Protein AF-A0A968XNG2-F1 (afdb_monomer)

Secondary structure (DSSP, 8-state):
--HHHHTT-HHHHHHHHHSHHHHHHHHHHHHHHHHHTT-SSSTTEEEEE-SS-GGGTT-BHHHHHHHHHS--SHHHHHHHHHHHHHTT--EEEE----HHHHHHHHHSTTPPP--------TTSS---THHHHHHHHIIIIIIIIT-SS-HHHHHHHHTHHHHHHTT-TT-SS--PPPP---

Foldseek 3Di:
DDPVLQPPHLVSVLVLCVDPVSVVVVLVVVVVVCVVLVHPAFQQKAFQDQPLDQVSFRHTLQVVLCVPPVHRPRVSSVVSQVVSSNSVHTDIDGPRDDPVVVLVLLLDLLAAFDLPDDDDDPPPTRDDCSNPCRLVCCVPPVCPPVNSDHPVSSLQSHWVSVCVVVVVPPTRDDDDDDPPDD

Radius of gyration: 21.67 Å; Cα contacts (8 Å, |Δi|>4): 201; chains: 1; bounding box: 49×47×59 Å

pLDDT: mean 94.24, std 7.1, range [56.12, 98.75]

Nearest PDB structures (foldseek):
  1v4y-assembly1_A  TM=8.448E-01  e=8.137E-06  Alcaligenes faecalis
  1m7j-assembly1_A  TM=8.495E-01  e=1.366E-05  Alcaligenes faecalis
  1rk5-assembly1_A  TM=8.347E-01  e=1.821E-05  Alcaligenes faecalis
  2yuf-assembly1_A  TM=1.527E-01  e=6.788E+00  Homo sapiens

Structure (mmCIF, N/CA/C/O backbone):
data_AF-A0A968XNG2-F1
#
_entry.id   AF-A0A968XNG2-F1
#
loop_
_atom_site.group_PDB
_atom_site.id
_atom_site.type_symbol
_atom_site.label_atom_id
_atom_site.label_alt_id
_atom_site.label_comp_id
_atom_site.label_asym_id
_atom_site.label_entity_id
_atom_site.label_seq_id
_atom_site.pdbx_PDB_ins_code
_atom_site.Cartn_x
_atom_site.Cartn_y
_atom_site.Cartn_z
_atom_site.occupancy
_atom_site.B_iso_or_equiv
_atom_site.auth_seq_id
_atom_site.auth_comp_id
_atom_site.auth_asym_id
_atom_site.auth_atom_id
_atom_site.pdbx_PDB_model_num
ATOM 1 N N . MET A 1 1 ? -4.565 1.094 14.772 1.00 86.81 1 MET A N 1
ATOM 2 C CA . MET A 1 1 ? -4.444 0.692 16.189 1.00 86.81 1 MET A CA 1
ATOM 3 C C . MET A 1 1 ? -2.968 0.566 16.534 1.00 86.81 1 MET A C 1
ATOM 5 O O . MET A 1 1 ? -2.217 0.220 15.625 1.00 86.81 1 MET A O 1
ATOM 9 N N . PRO A 1 2 ? -2.559 0.848 17.781 1.00 92.12 2 PRO A N 1
ATOM 10 C CA . PRO A 1 2 ? -1.197 0.619 18.259 1.00 92.12 2 PRO A CA 1
ATOM 11 C C . PRO A 1 2 ? -0.752 -0.831 18.075 1.00 92.12 2 PRO A C 1
ATOM 13 O O . PRO A 1 2 ? -1.573 -1.746 18.167 1.00 92.12 2 PRO A O 1
ATOM 16 N N . SER A 1 3 ? 0.542 -1.056 17.849 1.00 93.06 3 SER A N 1
ATOM 17 C CA . SER A 1 3 ? 1.089 -2.402 17.626 1.00 93.06 3 SER A CA 1
ATOM 18 C C . SER A 1 3 ? 0.871 -3.325 18.829 1.00 93.06 3 SER A C 1
ATOM 20 O O . SER A 1 3 ? 0.453 -4.467 18.653 1.00 93.06 3 SER A O 1
ATOM 22 N N . TRP A 1 4 ? 1.054 -2.821 20.054 1.00 95.56 4 TRP A N 1
ATOM 23 C CA . TRP A 1 4 ? 0.827 -3.586 21.286 1.00 95.56 4 TRP A CA 1
ATOM 24 C C . TRP A 1 4 ? -0.638 -4.017 21.454 1.00 95.56 4 TRP A C 1
ATOM 26 O O . TRP A 1 4 ? -0.909 -5.096 21.976 1.00 95.56 4 TRP A O 1
ATOM 36 N N . ALA A 1 5 ? -1.591 -3.221 20.956 1.00 94.44 5 ALA A N 1
ATOM 37 C CA . ALA A 1 5 ? -3.009 -3.566 21.003 1.00 94.44 5 ALA A CA 1
ATOM 38 C C . ALA A 1 5 ? -3.346 -4.745 20.073 1.00 94.44 5 ALA A C 1
ATOM 40 O O . ALA A 1 5 ? -4.298 -5.482 20.330 1.00 94.44 5 ALA A O 1
ATOM 41 N N . LEU A 1 6 ? -2.546 -4.944 19.020 1.00 92.62 6 LEU A N 1
ATOM 42 C CA . LEU A 1 6 ? -2.674 -6.024 18.036 1.00 92.62 6 LEU A CA 1
ATOM 43 C C . LEU A 1 6 ? -1.845 -7.274 18.390 1.00 92.62 6 LEU A C 1
ATOM 45 O O . LEU A 1 6 ? -1.993 -8.312 17.744 1.00 92.62 6 LEU A O 1
ATOM 49 N N . ALA A 1 7 ? -0.966 -7.192 19.393 1.00 94.25 7 ALA A N 1
ATOM 50 C CA . ALA A 1 7 ? -0.075 -8.285 19.772 1.00 94.25 7 ALA A CA 1
ATOM 51 C C . ALA A 1 7 ? -0.858 -9.515 20.269 1.00 94.25 7 ALA A C 1
ATOM 53 O O . ALA A 1 7 ? -1.844 -9.384 20.994 1.00 94.25 7 ALA A O 1
ATOM 54 N N . GLY A 1 8 ? -0.430 -10.722 19.897 1.00 93.19 8 GLY A N 1
ATOM 55 C CA . GLY A 1 8 ? -1.165 -11.955 20.224 1.00 93.19 8 GLY A CA 1
ATOM 56 C C . GLY A 1 8 ? -2.385 -12.221 19.331 1.00 93.19 8 GLY A C 1
ATOM 57 O O . GLY A 1 8 ? -3.133 -13.161 19.574 1.00 93.19 8 GLY A O 1
ATOM 58 N N . GLY A 1 9 ? -2.580 -11.428 18.273 1.00 93.50 9 GLY A N 1
ATOM 59 C CA . GLY A 1 9 ? -3.609 -11.665 17.266 1.00 93.50 9 GLY A CA 1
ATOM 60 C C . GLY A 1 9 ? -4.966 -11.042 17.596 1.00 93.50 9 GLY A C 1
ATOM 61 O O . GLY A 1 9 ? -5.126 -10.248 18.527 1.00 93.50 9 GLY A O 1
ATOM 62 N N . ARG A 1 10 ? -5.965 -11.371 16.767 1.00 92.44 10 ARG A N 1
ATOM 63 C CA . ARG A 1 10 ? -7.248 -10.657 16.753 1.00 92.44 10 ARG A CA 1
ATOM 64 C C . ARG A 1 10 ? -8.049 -10.837 18.035 1.00 92.44 10 ARG A C 1
ATOM 66 O O . ARG A 1 10 ? -8.599 -9.855 18.523 1.00 92.44 10 ARG A O 1
ATOM 73 N N . GLU A 1 11 ? -8.090 -12.051 18.576 1.00 95.00 11 GLU A N 1
ATOM 74 C CA . GLU A 1 11 ? -8.862 -12.359 19.785 1.00 95.00 11 GLU A CA 1
ATOM 75 C C . GLU A 1 11 ? -8.323 -11.616 21.012 1.00 95.00 11 GLU A C 1
ATOM 77 O O . GLU A 1 11 ? -9.096 -10.990 21.733 1.00 95.00 11 GLU A O 1
ATOM 82 N N . GLU A 1 12 ? -7.002 -11.550 21.189 1.00 96.31 12 GLU A N 1
ATOM 83 C CA . GLU A 1 12 ? -6.396 -10.725 22.243 1.00 96.31 12 GLU A CA 1
ATOM 84 C C . GLU A 1 12 ? -6.673 -9.233 22.032 1.00 96.31 12 GLU A C 1
ATOM 86 O O . GLU A 1 12 ? -7.023 -8.516 22.969 1.00 96.31 12 GLU A O 1
ATOM 91 N N . GLY A 1 13 ? -6.611 -8.753 20.786 1.00 95.69 13 GLY A N 1
ATOM 92 C CA . GLY A 1 13 ? -7.007 -7.379 20.483 1.00 95.69 13 GLY A CA 1
ATOM 93 C C . GLY A 1 13 ? -8.480 -7.091 20.797 1.00 95.69 13 GLY A C 1
ATOM 94 O O . GLY A 1 13 ? -8.791 -6.007 21.281 1.00 95.69 13 GLY A O 1
ATOM 95 N N . LYS A 1 14 ? -9.394 -8.050 20.586 1.00 95.56 14 LYS A N 1
ATOM 96 C CA . LYS A 1 14 ? -10.807 -7.908 20.974 1.00 95.56 14 LYS A CA 1
ATOM 97 C C . LYS A 1 14 ? -10.965 -7.820 22.492 1.00 95.56 14 LYS A C 1
ATOM 99 O O . LYS A 1 14 ? -11.699 -6.951 22.949 1.00 95.56 14 LYS A O 1
ATOM 104 N N . LYS A 1 15 ? -10.243 -8.645 23.262 1.00 96.56 15 LYS A N 1
ATOM 105 C CA . LYS A 1 15 ? -10.233 -8.572 24.737 1.00 96.56 15 LYS A CA 1
ATOM 106 C C . LYS A 1 15 ? -9.769 -7.198 25.225 1.00 96.56 15 LYS A C 1
ATOM 108 O O . LYS A 1 15 ? -10.429 -6.590 26.057 1.00 96.56 15 LYS A O 1
ATOM 113 N N . ARG A 1 16 ? -8.696 -6.658 24.636 1.00 96.75 16 ARG A N 1
ATOM 114 C CA . ARG A 1 16 ? -8.194 -5.305 24.945 1.00 96.75 16 ARG A CA 1
ATOM 115 C C . ARG A 1 16 ? -9.180 -4.193 24.598 1.00 96.75 16 ARG A C 1
ATOM 117 O O . ARG A 1 16 ? -9.201 -3.176 25.274 1.00 96.75 16 ARG A O 1
ATOM 124 N N . LEU A 1 17 ? -9.976 -4.365 23.543 1.00 96.00 17 LEU A N 1
ATOM 125 C CA . LEU A 1 17 ? -11.032 -3.412 23.187 1.00 96.00 17 LEU A CA 1
ATOM 126 C C . LEU A 1 17 ? -12.277 -3.536 24.075 1.00 96.00 17 LEU A C 1
ATOM 128 O O . LEU A 1 17 ? -13.048 -2.581 24.143 1.00 96.00 17 LEU A O 1
ATOM 132 N N . ALA A 1 18 ? -12.490 -4.685 24.720 1.00 95.94 18 ALA A N 1
ATOM 133 C CA . ALA A 1 18 ? -13.567 -4.880 25.687 1.00 95.94 18 ALA A CA 1
ATOM 134 C C . ALA A 1 18 ? -13.230 -4.286 27.066 1.00 95.94 18 ALA A C 1
ATOM 136 O O . ALA A 1 18 ? -14.138 -3.873 27.783 1.00 95.94 18 ALA A O 1
ATOM 137 N N . ASP A 1 19 ? -11.945 -4.201 27.422 1.00 97.38 19 ASP A N 1
ATOM 138 C CA . ASP A 1 19 ? -11.495 -3.515 28.633 1.00 97.38 19 ASP A CA 1
ATOM 139 C C . ASP A 1 19 ? -11.531 -1.984 28.465 1.00 97.38 19 ASP A C 1
ATOM 141 O O . ASP A 1 19 ? -10.922 -1.423 27.551 1.00 97.38 19 ASP A O 1
ATOM 145 N N . ALA A 1 20 ? -12.248 -1.291 29.352 1.00 96.81 20 ALA A N 1
ATOM 146 C CA . ALA A 1 20 ? -12.523 0.140 29.213 1.00 96.81 20 ALA A CA 1
ATOM 147 C C . ALA A 1 20 ? -11.263 1.010 29.357 1.00 96.81 20 ALA A C 1
ATOM 149 O O . ALA A 1 20 ? -11.092 1.982 28.613 1.00 96.81 20 ALA A O 1
ATOM 150 N N . GLU A 1 21 ? -10.373 0.660 30.288 1.00 97.38 21 GLU A N 1
ATOM 151 C CA . GLU A 1 21 ? -9.130 1.398 30.525 1.00 97.38 21 GLU A CA 1
ATOM 152 C C . GLU A 1 21 ? -8.169 1.229 29.343 1.00 97.38 21 GLU A C 1
ATOM 154 O O . GLU A 1 21 ? -7.663 2.208 28.780 1.00 97.38 21 GLU A O 1
ATOM 159 N N . THR A 1 22 ? -8.004 -0.010 28.882 1.00 97.00 22 THR A N 1
ATOM 160 C CA . THR A 1 22 ? -7.182 -0.336 27.719 1.00 97.00 22 THR A CA 1
ATOM 161 C C . THR A 1 22 ? -7.737 0.305 26.449 1.00 97.00 22 THR A C 1
ATOM 163 O O . THR A 1 22 ? -6.975 0.913 25.691 1.00 97.00 22 THR A O 1
ATOM 166 N N . LYS A 1 23 ? -9.057 0.259 26.218 1.00 97.31 23 LYS A N 1
ATOM 167 C CA . LYS A 1 23 ? -9.701 0.928 25.077 1.00 97.31 23 LYS A CA 1
ATOM 168 C C . LYS A 1 23 ? -9.441 2.434 25.096 1.00 97.31 23 LYS A C 1
ATOM 170 O O . LYS A 1 23 ? -9.080 2.995 24.061 1.00 97.31 23 LYS A O 1
ATOM 175 N N . LYS A 1 24 ? -9.562 3.093 26.254 1.00 97.75 24 LYS A N 1
ATOM 176 C CA . LYS A 1 24 ? -9.267 4.528 26.391 1.00 97.75 24 LYS A CA 1
ATOM 177 C C . LYS A 1 24 ? -7.818 4.839 26.009 1.00 97.75 24 LYS A C 1
ATOM 179 O O . LYS A 1 24 ? -7.590 5.731 25.191 1.00 97.75 24 LYS A O 1
ATOM 184 N N . LYS A 1 25 ? -6.860 4.053 26.508 1.00 97.88 25 LYS A N 1
ATOM 185 C CA . LYS A 1 25 ? -5.437 4.184 26.154 1.00 97.88 25 LYS A CA 1
ATOM 186 C C . LYS A 1 25 ? -5.200 4.025 24.648 1.00 97.88 25 LYS A C 1
ATOM 188 O O . LYS A 1 25 ? -4.465 4.809 24.049 1.00 97.88 25 LYS A O 1
ATOM 193 N N . ILE A 1 26 ? -5.863 3.055 24.014 1.00 97.94 26 ILE A N 1
ATOM 194 C CA . ILE A 1 26 ? -5.803 2.848 22.558 1.00 97.94 26 ILE A CA 1
ATOM 195 C C . ILE A 1 26 ? -6.324 4.081 21.806 1.00 97.94 26 ILE A C 1
ATOM 197 O O . ILE A 1 26 ? -5.693 4.517 20.843 1.00 97.94 26 ILE A O 1
ATOM 201 N N . ILE A 1 27 ? -7.459 4.650 22.225 1.00 98.00 27 ILE A N 1
ATOM 202 C CA . ILE A 1 27 ? -8.050 5.843 21.598 1.00 98.00 27 ILE A CA 1
ATOM 203 C C . ILE A 1 27 ? -7.102 7.043 21.709 1.00 98.00 27 ILE A C 1
ATOM 205 O O . ILE A 1 27 ? -6.889 7.747 20.720 1.00 98.00 27 ILE A O 1
ATOM 209 N N . GLU A 1 28 ? -6.527 7.279 22.888 1.00 97.81 28 GLU A N 1
ATOM 210 C CA . GLU A 1 28 ? -5.584 8.378 23.120 1.00 97.81 28 GLU A CA 1
ATOM 211 C C . GLU A 1 28 ? -4.344 8.255 22.232 1.00 97.81 28 GLU A C 1
ATOM 213 O O . GLU A 1 28 ? -3.954 9.223 21.576 1.00 97.81 28 GLU A O 1
ATOM 218 N N . GLU A 1 29 ? -3.770 7.056 22.127 1.00 97.69 29 GLU A N 1
ATOM 219 C CA . GLU A 1 29 ? -2.609 6.816 21.273 1.00 97.69 29 GLU A CA 1
ATOM 220 C C . GLU A 1 29 ? -2.950 6.975 19.788 1.00 97.69 29 GLU A C 1
ATOM 222 O O . GLU A 1 29 ? -2.195 7.606 19.051 1.00 97.69 29 GLU A O 1
ATOM 227 N N . ILE A 1 30 ? -4.122 6.503 19.348 1.00 97.44 30 ILE A N 1
ATOM 228 C CA . ILE A 1 30 ? -4.610 6.728 17.981 1.00 97.44 30 ILE A CA 1
ATOM 229 C C . ILE A 1 30 ? -4.696 8.228 17.668 1.00 97.44 30 ILE A C 1
ATOM 231 O O . ILE A 1 30 ? -4.207 8.672 16.624 1.00 97.44 30 ILE A O 1
ATOM 235 N N . LYS A 1 31 ? -5.299 9.018 18.565 1.00 97.31 31 LYS A N 1
ATOM 236 C CA . LYS A 1 31 ? -5.422 10.475 18.406 1.00 97.31 31 LYS A CA 1
ATOM 237 C C . LYS A 1 31 ? -4.052 11.152 18.385 1.00 97.31 31 LYS A C 1
ATOM 239 O O . LYS A 1 31 ? -3.819 12.027 17.551 1.00 97.31 31 LYS A O 1
ATOM 244 N N . LYS A 1 32 ? -3.133 10.717 19.252 1.00 96.88 32 LYS A N 1
ATOM 245 C CA . LYS A 1 32 ? -1.751 11.203 19.278 1.00 96.88 32 LYS A CA 1
ATOM 246 C C . LYS A 1 32 ? -1.037 10.909 17.956 1.00 96.88 32 LYS A C 1
ATOM 248 O O . LYS A 1 32 ? -0.510 11.826 17.341 1.00 96.88 32 LYS A O 1
ATOM 253 N N . THR A 1 33 ? -1.099 9.672 17.461 1.00 95.38 33 THR A N 1
ATOM 254 C CA . THR A 1 33 ? -0.486 9.280 16.183 1.00 95.38 33 THR A CA 1
ATOM 255 C C . THR A 1 33 ? -1.041 10.076 15.002 1.00 95.38 33 THR A C 1
ATOM 257 O O . THR A 1 33 ? -0.281 10.427 14.102 1.00 95.38 33 THR A O 1
ATOM 260 N N . LEU A 1 34 ? -2.344 10.377 14.967 1.00 95.25 34 LEU A N 1
ATOM 261 C CA . LEU A 1 34 ? -2.908 11.252 13.931 1.00 95.25 34 LEU A CA 1
ATOM 262 C C . LEU A 1 34 ? -2.285 12.649 13.979 1.00 95.25 34 LEU A C 1
ATOM 264 O O . LEU A 1 34 ? -1.837 13.145 12.947 1.00 95.25 34 LEU A O 1
ATOM 268 N N . LYS A 1 35 ? -2.199 13.239 15.177 1.00 95.56 35 LYS A N 1
ATOM 269 C CA . LYS A 1 35 ? -1.604 14.562 15.391 1.00 95.56 35 LYS A CA 1
ATOM 270 C C . LYS A 1 35 ? -0.126 14.597 14.996 1.00 95.56 35 LYS A C 1
ATOM 272 O O . LYS A 1 35 ? 0.268 15.495 14.257 1.00 95.56 35 LYS A O 1
ATOM 277 N N . ASP A 1 36 ? 0.659 13.616 15.438 1.00 95.19 36 ASP A N 1
ATOM 278 C CA . ASP A 1 36 ? 2.097 13.519 15.152 1.00 95.19 36 ASP A CA 1
ATOM 279 C C . ASP A 1 36 ? 2.354 13.404 13.639 1.00 95.19 36 ASP A C 1
ATOM 281 O O . ASP A 1 36 ? 3.267 14.027 13.102 1.00 95.19 36 ASP A O 1
ATOM 285 N N . ASN A 1 37 ? 1.477 12.690 12.927 1.00 91.75 37 ASN A N 1
ATOM 286 C CA . ASN A 1 37 ? 1.516 12.560 11.469 1.00 91.75 37 ASN A CA 1
ATOM 287 C C . ASN A 1 37 ? 0.777 13.686 10.720 1.00 91.75 37 ASN A C 1
ATOM 289 O O . ASN A 1 37 ? 0.591 13.588 9.509 1.00 91.75 37 ASN A O 1
ATOM 293 N N . LYS A 1 38 ? 0.336 14.745 11.415 1.00 93.25 38 LYS A N 1
ATOM 294 C CA . LYS A 1 38 ? -0.367 15.913 10.849 1.00 93.25 38 LYS A CA 1
ATOM 295 C C . LYS A 1 38 ? -1.672 15.583 10.104 1.00 93.25 38 LYS A C 1
ATOM 297 O O . LYS A 1 38 ? -2.112 16.352 9.250 1.00 93.25 38 LYS A O 1
ATOM 302 N N . PHE A 1 39 ? -2.336 14.484 10.454 1.00 93.69 39 PHE A N 1
ATOM 303 C CA . PHE A 1 39 ? -3.664 14.147 9.945 1.00 93.69 39 PHE A CA 1
ATOM 304 C C . PHE A 1 39 ? -4.758 14.655 10.886 1.00 93.69 39 PHE A C 1
ATOM 306 O O . PHE A 1 39 ? -4.675 14.496 12.102 1.00 93.69 39 PHE A O 1
ATOM 313 N N . LYS A 1 40 ? -5.819 15.239 10.316 1.00 94.12 40 LYS A N 1
ATOM 314 C CA . LYS A 1 40 ? -6.994 15.689 11.082 1.00 94.12 40 LYS A CA 1
ATOM 315 C C . LYS A 1 40 ? -7.922 14.527 11.444 1.00 94.12 40 LYS A C 1
ATOM 317 O O . LYS A 1 40 ? -8.495 14.508 12.529 1.00 94.12 40 LYS A O 1
ATOM 322 N N . ASP A 1 41 ? -8.074 13.578 10.527 1.00 96.19 41 ASP A N 1
ATOM 323 C CA . ASP A 1 41 ? -8.972 12.431 10.628 1.00 96.19 41 ASP A CA 1
ATOM 324 C C . ASP A 1 41 ? -8.506 11.283 9.705 1.00 96.19 41 ASP A C 1
ATOM 326 O O . ASP A 1 41 ? -7.377 11.308 9.212 1.00 96.19 41 ASP A O 1
ATOM 330 N N . PHE A 1 42 ? -9.343 10.262 9.488 1.00 96.69 42 PHE A N 1
ATOM 331 C CA . PHE A 1 42 ? -9.034 9.087 8.664 1.00 96.69 42 PHE A CA 1
ATOM 332 C C . PHE A 1 42 ? -9.525 9.186 7.210 1.00 96.69 42 PHE A C 1
ATOM 334 O O . PHE A 1 42 ? -9.728 8.161 6.557 1.00 96.69 42 PHE A O 1
ATOM 341 N N . GLU A 1 43 ? -9.696 10.390 6.661 1.00 96.25 43 GLU A N 1
ATOM 342 C CA . GLU A 1 43 ? -10.075 10.576 5.251 1.00 96.25 43 GLU A CA 1
ATOM 343 C C . GLU A 1 43 ? -9.043 9.985 4.267 1.00 96.25 43 GLU A C 1
ATOM 345 O O . GLU A 1 43 ? -9.399 9.548 3.175 1.00 96.25 43 GLU A O 1
ATOM 350 N N . TYR A 1 44 ? -7.780 9.869 4.687 1.00 95.00 44 TYR A N 1
ATOM 351 C CA . TYR A 1 44 ? -6.696 9.249 3.915 1.00 95.00 44 TYR A CA 1
ATOM 352 C C . TYR A 1 44 ? -6.755 7.707 3.854 1.00 95.00 44 TYR A C 1
ATOM 354 O O . TYR A 1 44 ? -5.954 7.100 3.137 1.00 95.00 44 TYR A O 1
ATOM 362 N N . ALA A 1 45 ? -7.609 7.058 4.658 1.00 96.88 45 ALA A N 1
ATOM 363 C CA . ALA A 1 45 ? -7.639 5.606 4.842 1.00 96.88 45 ALA A CA 1
ATOM 364 C C . ALA A 1 45 ? -8.856 4.984 4.147 1.00 96.88 45 ALA A C 1
ATOM 366 O O . ALA A 1 45 ? -9.972 5.041 4.664 1.00 96.88 45 ALA A O 1
ATOM 367 N N . PHE A 1 46 ? -8.625 4.355 2.997 1.00 97.62 46 PHE A N 1
ATOM 368 C CA . PHE A 1 46 ? -9.648 3.730 2.160 1.00 97.62 46 PHE A CA 1
ATOM 369 C C . PHE A 1 46 ? -9.724 2.225 2.383 1.00 97.62 46 PHE A C 1
ATOM 371 O O . PHE A 1 46 ? -8.702 1.549 2.503 1.00 97.62 46 PHE A O 1
ATOM 378 N N . VAL A 1 47 ? -10.939 1.687 2.406 1.00 97.12 47 VAL A N 1
ATOM 379 C CA . VAL A 1 47 ? -11.183 0.246 2.491 1.00 97.12 47 VAL A CA 1
ATOM 380 C C . VAL A 1 47 ? -11.029 -0.367 1.106 1.00 97.12 47 VAL A C 1
ATOM 382 O O . VAL A 1 47 ? -11.833 -0.113 0.212 1.00 97.12 47 VAL A O 1
ATOM 385 N N . ALA A 1 48 ? -10.013 -1.206 0.928 1.00 93.94 48 ALA A N 1
ATOM 386 C CA . ALA A 1 48 ? -9.849 -1.992 -0.290 1.00 93.94 48 ALA A CA 1
ATOM 387 C C . ALA A 1 48 ? -10.791 -3.197 -0.324 1.00 93.94 48 ALA A C 1
ATOM 389 O O . ALA A 1 48 ? -11.390 -3.503 -1.354 1.00 93.94 48 ALA A O 1
ATOM 390 N N . SER A 1 49 ? -10.905 -3.900 0.801 1.00 94.38 49 SER A N 1
ATOM 391 C CA . SER A 1 49 ? -11.793 -5.050 0.936 1.00 94.38 49 SER A CA 1
ATOM 392 C C . SER A 1 49 ? -12.191 -5.242 2.392 1.00 94.38 49 SER A C 1
ATOM 394 O O . SER A 1 49 ? -11.333 -5.257 3.276 1.00 94.38 49 SER A O 1
ATOM 396 N N . HIS A 1 50 ? -13.484 -5.415 2.633 1.00 95.62 50 HIS A N 1
ATOM 397 C CA . HIS A 1 50 ? -14.062 -5.754 3.921 1.00 95.62 50 HIS A CA 1
ATOM 398 C C . HIS A 1 50 ? -15.099 -6.864 3.717 1.00 95.62 50 HIS A C 1
ATOM 400 O O . HIS A 1 50 ? -16.127 -6.666 3.072 1.00 95.62 50 HIS A O 1
ATOM 406 N N . ALA A 1 51 ? -14.801 -8.059 4.233 1.00 93.69 51 ALA A N 1
ATOM 407 C CA . ALA A 1 51 ? -15.605 -9.252 3.968 1.00 93.69 51 ALA A CA 1
ATOM 408 C C . ALA A 1 51 ? -17.001 -9.174 4.603 1.00 93.69 51 ALA A C 1
ATOM 410 O O . ALA A 1 51 ? -17.977 -9.568 3.971 1.00 93.69 51 ALA A O 1
ATOM 411 N N . ALA A 1 52 ? -17.097 -8.631 5.822 1.00 95.88 52 ALA A N 1
ATOM 412 C CA . ALA A 1 52 ? -18.354 -8.555 6.563 1.00 95.88 52 ALA A CA 1
ATOM 413 C C . ALA A 1 52 ? -19.354 -7.549 5.966 1.00 95.88 52 ALA A C 1
ATOM 415 O O . ALA A 1 52 ? -20.557 -7.701 6.143 1.00 95.88 52 ALA A O 1
ATOM 416 N N . ASN A 1 53 ? -18.875 -6.528 5.250 1.00 95.69 53 ASN A N 1
ATOM 417 C CA . ASN A 1 53 ? -19.725 -5.577 4.538 1.00 95.69 53 ASN A CA 1
ATOM 418 C C . ASN A 1 53 ? -18.980 -5.010 3.322 1.00 95.69 53 ASN A C 1
ATOM 420 O O . ASN A 1 53 ? -18.081 -4.178 3.477 1.00 95.69 53 ASN A O 1
ATOM 424 N N . LYS A 1 54 ? -19.375 -5.457 2.124 1.00 94.56 54 LYS A N 1
ATOM 425 C CA . LYS A 1 54 ? -18.740 -5.081 0.853 1.00 94.56 54 LYS A CA 1
ATOM 426 C C . LYS A 1 54 ? -19.051 -3.647 0.419 1.00 94.56 54 LYS A C 1
ATOM 428 O O . LYS A 1 54 ? -18.266 -3.087 -0.345 1.00 94.56 54 LYS A O 1
ATOM 433 N N . ASP A 1 55 ? -20.111 -3.025 0.936 1.0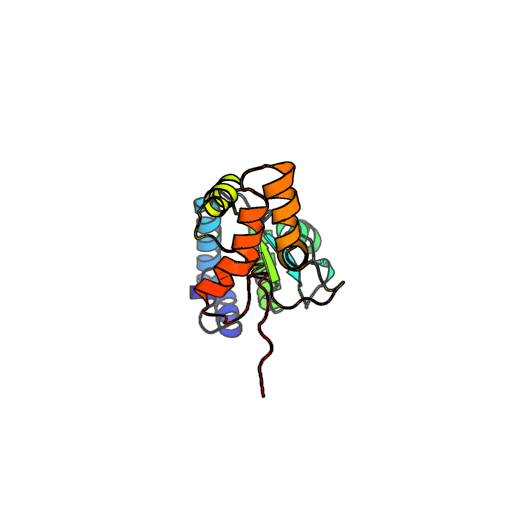0 95.31 55 ASP A N 1
ATOM 434 C CA . ASP A 1 55 ? -20.496 -1.651 0.578 1.00 95.31 55 ASP A CA 1
ATOM 435 C C . ASP A 1 55 ? -19.466 -0.618 1.050 1.00 95.31 55 ASP A C 1
ATOM 437 O O . ASP A 1 55 ? -19.413 0.512 0.549 1.00 95.31 55 ASP A O 1
ATOM 441 N N . PHE A 1 56 ? -18.617 -1.008 2.004 1.00 96.94 56 PHE A N 1
ATOM 442 C CA . PHE A 1 56 ? -17.514 -0.193 2.502 1.00 96.94 56 PHE A CA 1
ATOM 443 C C . PHE A 1 56 ? -16.357 -0.104 1.505 1.00 96.94 56 PHE A C 1
ATOM 445 O O . PHE A 1 56 ? -15.585 0.851 1.564 1.00 96.94 56 PHE A O 1
ATOM 452 N N . ASN A 1 57 ? -16.232 -1.053 0.574 1.00 95.44 57 ASN A N 1
ATOM 453 C CA . ASN A 1 57 ? -15.124 -1.079 -0.374 1.00 95.44 57 ASN A CA 1
ATOM 454 C C . ASN A 1 57 ? -15.120 0.194 -1.236 1.00 95.44 57 ASN A C 1
ATOM 456 O O . ASN A 1 57 ? -16.152 0.624 -1.751 1.00 95.44 57 ASN A O 1
ATOM 460 N N . GLY A 1 58 ? -13.942 0.795 -1.396 1.00 95.19 58 GLY A N 1
ATOM 461 C CA . GLY A 1 58 ? -13.747 2.047 -2.126 1.00 95.19 58 GLY A CA 1
ATOM 462 C C . GLY A 1 58 ? -14.104 3.313 -1.338 1.00 95.19 58 GLY A C 1
ATOM 463 O O . GLY A 1 58 ? -13.914 4.409 -1.856 1.00 95.19 58 GLY A O 1
ATOM 464 N N . LYS A 1 59 ? -14.587 3.199 -0.094 1.00 97.44 59 LYS A N 1
ATOM 465 C CA . LYS A 1 59 ? -14.875 4.347 0.780 1.00 97.44 59 LYS A CA 1
ATOM 466 C C . LYS A 1 59 ? -13.780 4.527 1.820 1.00 97.44 59 LYS A C 1
ATOM 468 O O . LYS A 1 59 ? -13.145 3.559 2.247 1.00 97.44 59 LYS A O 1
ATOM 473 N N . ASN A 1 60 ? -13.574 5.766 2.250 1.00 97.94 60 ASN A N 1
ATOM 474 C CA . ASN A 1 60 ? -12.718 6.048 3.397 1.00 97.94 60 ASN A CA 1
ATOM 475 C C . ASN A 1 60 ? -13.479 5.930 4.724 1.00 97.94 60 ASN A C 1
ATOM 477 O O . ASN A 1 60 ? -14.711 5.955 4.766 1.00 97.94 60 ASN A O 1
ATOM 481 N N . ILE A 1 61 ? -12.742 5.803 5.829 1.00 98.00 61 ILE A N 1
ATOM 482 C CA . ILE A 1 61 ? -13.329 5.613 7.166 1.00 98.00 61 ILE A CA 1
ATOM 483 C C . ILE A 1 61 ? -14.297 6.745 7.543 1.00 98.00 61 ILE A C 1
ATOM 485 O O . ILE A 1 61 ? -15.332 6.485 8.154 1.00 98.00 61 ILE A O 1
ATOM 489 N N . LYS A 1 62 ? -14.005 7.992 7.154 1.00 97.94 62 LYS A N 1
ATOM 490 C CA . LYS A 1 62 ? -14.871 9.153 7.411 1.00 97.94 62 LYS A CA 1
ATOM 491 C C . LYS A 1 62 ? -16.228 9.018 6.721 1.00 97.94 62 LYS A C 1
ATOM 493 O O . LYS A 1 62 ? -17.264 9.208 7.356 1.00 97.94 62 LYS A O 1
ATOM 498 N N . GLN A 1 63 ? -16.230 8.628 5.448 1.00 98.00 63 GLN A N 1
ATOM 499 C CA . GLN A 1 63 ? -17.449 8.343 4.689 1.00 98.00 63 GLN A CA 1
ATOM 500 C C . GLN A 1 63 ? -18.235 7.183 5.308 1.00 98.00 63 GLN A C 1
ATOM 502 O O . GLN A 1 63 ? -19.450 7.283 5.459 1.00 98.00 63 GLN A O 1
ATOM 507 N N . ILE A 1 64 ? -17.553 6.105 5.704 1.00 98.00 64 ILE A N 1
ATOM 508 C CA . ILE A 1 64 ? -18.198 4.936 6.319 1.00 98.00 64 ILE A CA 1
ATOM 509 C C . ILE A 1 64 ? -18.845 5.319 7.653 1.00 98.00 64 ILE A C 1
ATOM 511 O O . ILE A 1 64 ? -20.016 5.015 7.863 1.00 98.00 64 ILE A O 1
ATOM 515 N N . ALA A 1 65 ? -18.136 6.045 8.522 1.00 97.75 65 ALA A N 1
ATOM 516 C CA . AL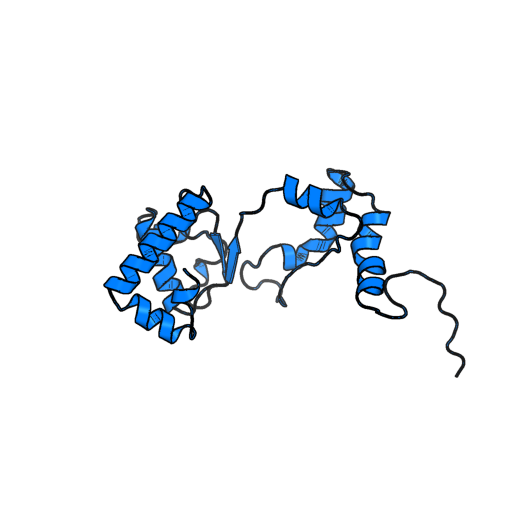A A 1 65 ? -18.688 6.522 9.789 1.00 97.75 65 ALA A CA 1
ATOM 517 C C . ALA A 1 65 ? -19.937 7.392 9.566 1.00 97.75 65 ALA A C 1
ATOM 519 O O . ALA A 1 65 ? -20.949 7.201 10.241 1.00 97.75 65 ALA A O 1
ATOM 520 N N . LYS A 1 66 ? -19.914 8.281 8.562 1.00 97.50 66 LYS A N 1
ATOM 521 C CA . LYS A 1 66 ? -21.079 9.091 8.184 1.00 97.50 66 LYS A CA 1
ATOM 522 C C . LYS A 1 66 ? -22.282 8.235 7.785 1.00 97.50 66 LYS A C 1
ATOM 524 O O . LYS A 1 66 ? -23.388 8.524 8.228 1.00 97.50 66 LYS A O 1
ATOM 529 N N . ILE A 1 67 ? -22.066 7.201 6.971 1.00 96.06 67 ILE A N 1
ATOM 530 C CA . ILE A 1 67 ? -23.124 6.303 6.480 1.00 96.06 67 ILE A CA 1
ATOM 531 C C . ILE A 1 67 ? -23.710 5.468 7.622 1.00 96.06 67 ILE A C 1
ATOM 533 O O . ILE A 1 67 ? -24.924 5.393 7.763 1.00 96.06 67 ILE A O 1
ATOM 537 N N . VAL A 1 68 ? -22.856 4.856 8.444 1.00 96.19 68 VAL A N 1
ATOM 538 C CA . VAL A 1 68 ? -23.277 3.890 9.472 1.00 96.19 68 VAL A CA 1
ATOM 539 C C . VAL A 1 68 ? -23.819 4.584 10.721 1.00 96.19 68 VAL A C 1
ATOM 541 O O . VAL A 1 68 ? -24.759 4.102 11.345 1.00 96.19 68 VAL A O 1
ATOM 544 N N . ARG A 1 69 ? -23.230 5.721 11.107 1.00 95.00 69 ARG A N 1
ATOM 545 C CA . ARG A 1 69 ? -23.493 6.377 12.400 1.00 95.00 69 ARG A CA 1
ATOM 546 C C . ARG A 1 69 ? -24.179 7.737 12.280 1.00 95.00 69 ARG A C 1
ATOM 548 O O . ARG A 1 69 ? -24.420 8.383 13.299 1.00 95.00 69 ARG A O 1
ATOM 555 N N . GLY A 1 70 ? -24.413 8.228 11.061 1.00 95.50 70 GLY A N 1
ATOM 556 C CA . GLY A 1 70 ? -24.929 9.579 10.808 1.00 95.50 70 GLY A CA 1
ATOM 557 C C . GLY A 1 70 ? -23.971 10.707 11.215 1.00 95.50 70 GLY A C 1
ATOM 558 O O . GLY A 1 70 ? -24.358 11.874 11.222 1.00 95.50 70 GLY A O 1
ATOM 559 N N . LYS A 1 71 ? -22.730 10.381 11.602 1.00 93.88 71 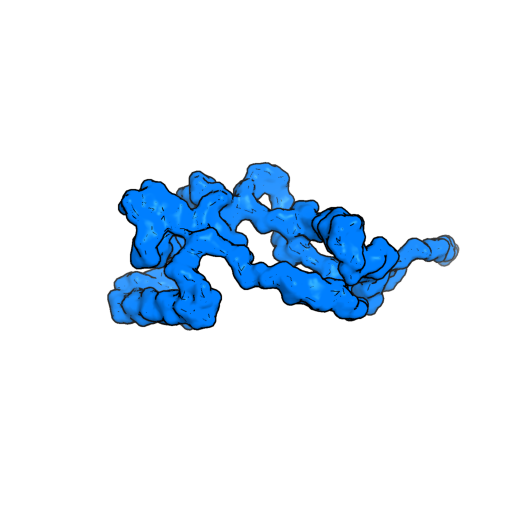LYS A N 1
ATOM 560 C CA . LYS A 1 71 ? -21.722 11.315 12.123 1.00 93.88 71 LYS A CA 1
ATOM 561 C C . LYS A 1 71 ? -20.340 10.900 11.636 1.00 93.88 71 LYS A C 1
ATOM 563 O O . LYS A 1 71 ? -20.024 9.719 11.602 1.00 93.88 71 LYS A O 1
ATOM 568 N N . ASP A 1 72 ? -19.491 11.874 11.342 1.00 93.94 72 ASP A N 1
ATOM 569 C CA . ASP A 1 72 ? -18.138 11.666 10.815 1.00 93.94 72 ASP A CA 1
ATOM 570 C C . ASP A 1 72 ? -17.046 12.260 11.715 1.00 93.94 72 ASP A C 1
ATOM 572 O O . ASP A 1 72 ? -15.893 12.365 11.310 1.00 93.94 72 ASP A O 1
ATOM 576 N N . LYS A 1 73 ? -17.381 12.635 12.955 1.00 96.50 73 LYS A N 1
ATOM 577 C CA . LYS A 1 73 ? -16.395 13.102 13.939 1.00 96.50 73 LYS A CA 1
ATOM 578 C C . LYS A 1 73 ? -15.346 12.021 14.210 1.00 96.50 73 LYS A C 1
ATOM 580 O O . LYS A 1 73 ? -15.633 10.830 14.106 1.00 96.50 73 LYS A O 1
ATOM 585 N N . LEU A 1 74 ? -14.155 12.440 14.636 1.00 96.75 74 LEU A N 1
ATOM 586 C CA . LEU A 1 74 ? -13.024 11.540 14.873 1.00 96.75 74 LEU A CA 1
ATOM 587 C C . LEU A 1 74 ? -13.375 10.351 15.785 1.00 96.75 74 LEU A C 1
ATOM 589 O O . LEU A 1 74 ? -13.016 9.224 15.467 1.00 96.75 74 LEU A O 1
ATOM 593 N N . ASP A 1 75 ? -14.135 10.566 16.860 1.00 96.94 75 ASP A N 1
ATOM 594 C CA . ASP A 1 75 ? -14.558 9.471 17.745 1.00 96.94 75 ASP A CA 1
ATOM 595 C C . ASP A 1 75 ? -15.465 8.456 17.030 1.00 96.94 75 ASP A C 1
ATOM 597 O O . ASP A 1 75 ? -15.280 7.254 17.182 1.00 96.94 75 ASP A O 1
ATOM 601 N N . ALA A 1 76 ? -16.384 8.916 16.173 1.00 97.31 76 ALA A N 1
ATOM 602 C CA . ALA A 1 76 ? -17.232 8.031 15.372 1.00 97.31 76 ALA A CA 1
ATOM 603 C C . ALA A 1 76 ? -16.410 7.216 14.359 1.00 97.31 76 ALA A C 1
ATOM 605 O O . ALA A 1 76 ? -16.697 6.041 14.134 1.00 97.31 76 ALA A O 1
ATOM 606 N N . GLN A 1 77 ? -15.366 7.820 13.784 1.00 98.12 77 GLN A N 1
ATOM 607 C CA . GLN A 1 77 ? -14.418 7.129 12.908 1.00 98.12 77 GLN A CA 1
ATOM 608 C C . GLN A 1 77 ? -13.612 6.065 13.665 1.00 98.12 77 GLN A C 1
ATOM 610 O O . GLN A 1 77 ? -13.451 4.954 13.168 1.00 98.12 77 GLN A O 1
ATOM 615 N N . ILE A 1 78 ? -13.132 6.374 14.875 1.00 97.81 78 ILE A N 1
ATOM 616 C CA . ILE A 1 78 ? -12.385 5.423 15.712 1.00 97.81 78 ILE A CA 1
ATOM 617 C C . ILE A 1 78 ? -13.273 4.242 16.119 1.00 97.81 78 ILE A C 1
ATOM 619 O O . ILE A 1 78 ? -12.866 3.093 15.964 1.00 97.81 78 ILE A O 1
ATOM 623 N N . GLU A 1 79 ? -14.506 4.500 16.557 1.00 97.38 79 GLU A N 1
ATOM 624 C CA . GLU A 1 79 ? -15.455 3.430 16.879 1.00 97.38 79 GLU A CA 1
ATOM 625 C C . GLU A 1 79 ? -15.811 2.598 15.638 1.00 97.38 79 GLU A C 1
ATOM 627 O O . GLU A 1 79 ? -15.933 1.378 15.720 1.00 97.38 79 GLU A O 1
ATOM 632 N N . GLN A 1 80 ? -15.926 3.217 14.456 1.00 97.62 80 GLN A N 1
ATOM 633 C CA . GLN A 1 80 ? -16.109 2.479 13.201 1.00 97.62 80 GLN A CA 1
ATOM 634 C C . GLN A 1 80 ? -14.924 1.547 12.899 1.00 97.62 80 GLN A C 1
ATOM 636 O O . GLN A 1 80 ? -15.124 0.408 12.478 1.00 97.62 80 GLN A O 1
ATOM 641 N N . ILE A 1 81 ? -13.690 2.004 13.138 1.00 97.25 81 ILE A N 1
ATOM 642 C CA . ILE A 1 81 ? -12.483 1.180 12.986 1.00 97.25 81 ILE A CA 1
ATOM 643 C C . ILE A 1 81 ? -12.525 -0.024 13.935 1.00 97.25 81 ILE A C 1
ATOM 645 O O . ILE A 1 81 ? -12.168 -1.128 13.522 1.00 97.25 81 ILE A O 1
ATOM 649 N N . PHE A 1 82 ? -12.955 0.163 15.185 1.00 97.38 82 PHE A N 1
ATOM 650 C CA . PHE A 1 82 ? -13.060 -0.933 16.150 1.00 97.38 82 PHE A CA 1
ATOM 651 C C . PHE A 1 82 ? -14.109 -1.969 15.747 1.00 97.38 82 PHE A C 1
ATOM 653 O O . PHE A 1 82 ? -13.805 -3.160 15.778 1.00 97.38 82 PHE A O 1
ATOM 660 N N . GLU A 1 83 ? -15.292 -1.544 15.299 1.00 96.19 83 GLU A N 1
ATOM 661 C CA . GLU A 1 83 ? -16.328 -2.465 14.811 1.00 96.19 83 GLU A CA 1
ATOM 662 C C . GLU A 1 83 ? -15.842 -3.267 13.600 1.00 96.19 83 GLU A C 1
ATOM 664 O O . GLU A 1 83 ? -15.948 -4.493 13.583 1.00 96.19 83 GLU A O 1
ATOM 669 N N . MET A 1 84 ? -15.223 -2.606 12.618 1.00 96.81 84 MET A N 1
ATOM 670 C CA . MET A 1 84 ? -14.640 -3.295 11.462 1.00 96.81 84 MET A CA 1
ATOM 671 C C . MET A 1 84 ? -13.545 -4.280 11.881 1.00 96.81 84 MET A C 1
ATOM 673 O O . MET A 1 84 ? -13.468 -5.389 11.358 1.00 96.81 84 MET A O 1
ATOM 677 N N . TYR A 1 85 ? -12.696 -3.904 12.841 1.00 96.19 85 TYR A N 1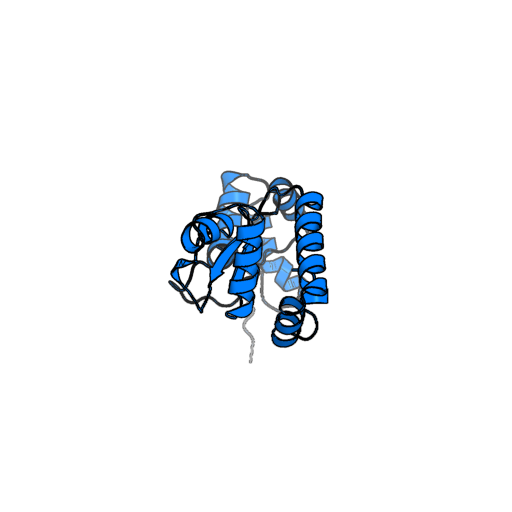
ATOM 678 C CA . TYR A 1 85 ? -11.665 -4.784 13.384 1.00 96.19 85 TYR A CA 1
ATOM 679 C C . TYR A 1 85 ? -12.265 -6.026 14.064 1.00 96.19 85 TYR A C 1
ATOM 681 O O . TYR A 1 85 ? -11.806 -7.147 13.823 1.00 96.19 85 TYR A O 1
ATOM 689 N N . GLN A 1 86 ? -13.315 -5.844 14.869 1.00 94.88 86 GLN A N 1
ATOM 690 C CA . GLN A 1 86 ? -14.037 -6.930 15.534 1.00 94.88 86 GLN A CA 1
ATOM 691 C C . GLN A 1 86 ? -14.750 -7.849 14.530 1.00 94.88 86 GLN A C 1
ATOM 693 O O . GLN A 1 86 ? -14.734 -9.067 14.718 1.00 94.88 86 GLN A O 1
ATOM 698 N N . ALA A 1 87 ? -15.265 -7.293 13.429 1.00 95.69 87 ALA A N 1
ATOM 699 C CA . ALA A 1 87 ? -15.932 -8.002 12.334 1.00 95.69 87 ALA A CA 1
ATOM 700 C C . ALA A 1 87 ? -14.980 -8.739 11.365 1.00 95.69 87 ALA A C 1
ATOM 702 O O . ALA A 1 87 ? -15.388 -9.173 10.290 1.00 95.69 87 ALA A O 1
ATOM 703 N N . GLY A 1 88 ? -13.703 -8.900 11.726 1.00 94.31 88 GLY A N 1
ATOM 704 C CA . GLY A 1 88 ? -12.720 -9.632 10.922 1.00 94.31 88 GLY A CA 1
ATOM 705 C C . GLY A 1 88 ? -11.700 -8.750 10.201 1.00 94.31 88 GLY A C 1
ATOM 706 O O . GLY A 1 88 ? -10.787 -9.275 9.562 1.00 94.31 88 GLY A O 1
ATOM 707 N N . GLY A 1 89 ? -11.784 -7.431 10.368 1.00 94.88 89 GLY A N 1
ATOM 708 C CA . GLY A 1 89 ? -10.850 -6.463 9.808 1.00 94.88 89 GLY A CA 1
ATOM 709 C C . GLY A 1 89 ? -11.078 -6.171 8.327 1.00 94.88 89 GLY A C 1
ATOM 710 O O . GLY A 1 89 ? -11.962 -6.721 7.674 1.00 94.88 89 GLY A O 1
ATOM 711 N N . ALA A 1 90 ? -10.245 -5.282 7.793 1.00 94.69 90 ALA A N 1
ATOM 712 C CA . ALA A 1 90 ? -10.295 -4.850 6.404 1.00 94.69 90 ALA A CA 1
ATOM 713 C C . ALA A 1 90 ? -8.886 -4.762 5.806 1.00 94.69 90 ALA A C 1
ATOM 715 O O . ALA A 1 90 ? -7.911 -4.487 6.509 1.00 94.69 90 ALA A O 1
ATOM 716 N N . GLN A 1 91 ? -8.790 -4.958 4.492 1.00 93.44 91 GLN A N 1
ATOM 717 C CA . GLN A 1 91 ? -7.632 -4.524 3.716 1.00 93.44 91 GLN A CA 1
ATOM 718 C C . GLN A 1 91 ? -7.757 -3.025 3.451 1.00 93.44 91 GLN A C 1
ATOM 720 O O . GLN A 1 91 ? -8.827 -2.558 3.061 1.00 93.44 91 GLN A O 1
ATOM 725 N N . MET A 1 92 ? -6.664 -2.285 3.633 1.00 94.75 92 MET A N 1
ATOM 726 C CA . MET A 1 92 ? -6.667 -0.823 3.593 1.00 94.75 92 MET A CA 1
ATOM 727 C C . MET A 1 92 ? -5.694 -0.275 2.547 1.00 94.75 92 MET A C 1
ATOM 729 O O . MET A 1 92 ? -4.653 -0.874 2.275 1.00 94.75 92 MET A O 1
ATOM 733 N N . VAL A 1 93 ? -6.022 0.897 2.010 1.00 94.06 93 VAL A N 1
ATOM 734 C CA . VAL A 1 93 ? -5.178 1.739 1.158 1.00 94.06 93 VAL A CA 1
ATOM 735 C C . VAL A 1 93 ? -4.995 3.078 1.857 1.00 94.06 93 VAL A C 1
ATOM 737 O O . VAL A 1 93 ? -5.973 3.721 2.234 1.00 94.06 93 VAL A O 1
ATOM 740 N N . TYR A 1 94 ? -3.745 3.493 2.052 1.00 93.62 94 TYR A N 1
ATOM 741 C CA . TYR A 1 94 ? -3.418 4.716 2.780 1.00 93.62 94 TYR A CA 1
ATOM 742 C C . TYR A 1 94 ? -2.742 5.733 1.866 1.00 93.62 94 TYR A C 1
ATOM 744 O O . TYR A 1 94 ? -1.649 5.493 1.358 1.00 93.62 94 TYR A O 1
ATOM 752 N N . HIS A 1 95 ? -3.356 6.901 1.722 1.00 91.12 95 HIS A N 1
ATOM 753 C CA . HIS A 1 95 ? -2.799 8.020 0.965 1.00 91.12 95 HIS A CA 1
ATOM 754 C C . HIS A 1 95 ? -1.966 8.908 1.895 1.00 91.12 95 HIS A C 1
ATOM 756 O O . HIS A 1 95 ? -2.455 9.911 2.407 1.00 91.12 95 HIS A O 1
ATOM 762 N N . LYS A 1 96 ? -0.729 8.483 2.182 1.00 89.69 96 LYS A N 1
ATOM 763 C CA . LYS A 1 96 ? 0.165 9.170 3.139 1.00 89.69 96 LYS A CA 1
ATOM 764 C C . LYS A 1 96 ? 1.522 9.581 2.583 1.00 89.69 96 LYS A C 1
ATOM 766 O O . LYS A 1 96 ? 2.227 10.332 3.243 1.00 89.69 96 LYS A O 1
ATOM 771 N N . MET A 1 97 ? 1.915 9.022 1.447 1.00 88.62 97 MET A N 1
ATOM 772 C CA . MET A 1 97 ? 3.224 9.286 0.862 1.00 88.62 97 MET A CA 1
ATOM 773 C C . MET A 1 97 ? 3.189 10.587 0.072 1.00 88.62 97 MET A C 1
ATOM 775 O O . MET A 1 97 ? 2.181 10.878 -0.574 1.00 88.62 97 MET A O 1
ATOM 779 N N . ASP A 1 98 ? 4.294 11.324 0.111 1.00 91.81 98 ASP A N 1
ATOM 780 C CA . ASP A 1 98 ? 4.467 12.521 -0.697 1.00 91.81 98 ASP A CA 1
ATOM 781 C C . ASP A 1 98 ? 5.087 12.170 -2.057 1.00 91.81 98 ASP A C 1
ATOM 783 O O . ASP A 1 98 ? 5.987 11.333 -2.166 1.00 91.81 98 ASP A O 1
ATOM 787 N N . GLU A 1 99 ? 4.587 12.793 -3.118 1.00 95.19 99 GLU A N 1
ATOM 788 C CA . GLU A 1 99 ? 5.010 12.492 -4.487 1.00 95.19 99 GLU A CA 1
ATOM 789 C C . GLU A 1 99 ? 6.477 12.887 -4.756 1.00 95.19 99 GLU A C 1
ATOM 791 O O . GLU A 1 99 ? 7.177 12.101 -5.395 1.00 95.19 99 GLU A O 1
ATOM 796 N N . PRO A 1 100 ? 7.004 14.034 -4.278 1.00 96.88 100 PRO A N 1
ATOM 797 C CA . PRO A 1 100 ? 8.418 14.375 -4.410 1.00 96.88 100 PRO A CA 1
ATOM 798 C C . PRO A 1 100 ? 9.352 13.325 -3.804 1.00 96.88 100 PRO A C 1
ATOM 800 O O . PRO A 1 100 ? 10.352 12.990 -4.436 1.00 96.88 100 PRO A O 1
ATOM 803 N N . ASP A 1 101 ? 9.011 12.746 -2.649 1.00 96.75 101 ASP A N 1
ATOM 804 C CA . ASP A 1 101 ? 9.810 11.679 -2.033 1.00 96.75 101 ASP A CA 1
ATOM 805 C C . ASP A 1 101 ? 9.837 10.430 -2.918 1.00 96.75 101 ASP A C 1
ATOM 807 O O . ASP A 1 101 ? 10.901 9.858 -3.160 1.00 96.75 101 ASP A O 1
ATOM 811 N N . VAL A 1 102 ? 8.686 10.045 -3.482 1.00 96.44 102 VAL A N 1
ATOM 812 C CA . VAL A 1 102 ? 8.603 8.938 -4.449 1.00 96.44 102 VAL A CA 1
ATOM 813 C C . VAL A 1 102 ? 9.481 9.207 -5.666 1.00 96.44 102 VAL A C 1
ATOM 815 O O . VAL A 1 102 ? 10.219 8.323 -6.099 1.00 96.44 102 VAL A O 1
ATOM 818 N N . GLN A 1 103 ? 9.433 10.421 -6.214 1.00 97.88 103 GLN A N 1
ATOM 819 C CA . GLN A 1 103 ? 10.256 10.791 -7.363 1.00 97.88 103 GLN A CA 1
ATOM 820 C C . GLN A 1 103 ? 11.750 10.787 -7.021 1.00 97.88 103 GLN A C 1
ATOM 822 O O . GLN A 1 103 ? 12.550 10.325 -7.831 1.00 97.88 103 GLN A O 1
ATOM 827 N N . ASN A 1 104 ? 12.130 11.276 -5.839 1.00 98.06 104 ASN A N 1
ATOM 828 C CA . ASN A 1 104 ? 13.517 11.288 -5.378 1.00 98.06 104 ASN A CA 1
ATOM 829 C C . ASN A 1 104 ? 14.061 9.867 -5.239 1.00 98.06 104 ASN A C 1
ATOM 831 O O . ASN A 1 104 ? 15.091 9.554 -5.826 1.00 98.06 104 ASN A O 1
ATOM 835 N N . ILE A 1 105 ? 13.319 8.980 -4.571 1.00 97.94 105 ILE A N 1
ATOM 836 C CA . ILE A 1 105 ? 13.688 7.564 -4.454 1.00 97.94 105 ILE A CA 1
ATOM 837 C C . ILE A 1 105 ? 13.780 6.916 -5.840 1.00 97.94 105 ILE A C 1
ATOM 839 O O . ILE A 1 105 ? 14.699 6.145 -6.110 1.00 97.94 105 ILE A O 1
ATOM 843 N N . LEU A 1 106 ? 12.853 7.228 -6.748 1.00 98.06 106 LEU A N 1
ATOM 844 C CA . LEU A 1 106 ? 12.834 6.639 -8.085 1.00 98.06 106 LEU A CA 1
ATOM 845 C C . LEU A 1 106 ? 14.065 7.015 -8.931 1.00 98.06 106 LEU A C 1
ATOM 847 O O . LEU A 1 106 ? 14.523 6.175 -9.712 1.00 98.06 106 LEU A O 1
ATOM 851 N N . ARG A 1 107 ? 14.620 8.223 -8.751 1.00 98.19 107 ARG A N 1
ATOM 852 C CA . ARG A 1 107 ? 15.838 8.689 -9.443 1.00 98.19 107 ARG A CA 1
ATOM 853 C C . ARG A 1 107 ? 17.094 7.908 -9.053 1.00 98.19 107 ARG A C 1
ATOM 855 O O . ARG A 1 107 ? 17.999 7.791 -9.873 1.00 98.19 107 ARG A O 1
ATOM 862 N N . GLU A 1 108 ? 17.148 7.338 -7.851 1.00 98.56 108 GLU A N 1
ATOM 863 C CA . GLU A 1 108 ? 18.345 6.643 -7.369 1.00 98.56 108 GLU A CA 1
ATOM 864 C C . GLU A 1 108 ? 18.682 5.403 -8.214 1.00 98.56 108 GLU A C 1
ATOM 866 O O . GLU A 1 108 ? 17.804 4.573 -8.470 1.00 98.56 108 GLU A O 1
ATOM 871 N N . PRO A 1 109 ? 19.942 5.195 -8.636 1.00 97.50 109 PRO A N 1
ATOM 872 C CA . PRO A 1 109 ? 20.302 4.165 -9.616 1.00 97.50 109 PRO A CA 1
ATOM 873 C C . PRO A 1 109 ? 20.074 2.726 -9.124 1.00 97.50 109 PRO A C 1
ATOM 875 O O . PRO A 1 109 ? 19.929 1.813 -9.944 1.00 97.50 109 PRO A O 1
ATOM 878 N N . PHE A 1 110 ? 20.003 2.517 -7.809 1.00 97.62 110 PHE A N 1
ATOM 879 C CA . PHE A 1 110 ? 19.771 1.218 -7.172 1.00 97.62 110 PHE A CA 1
ATOM 880 C C . PHE A 1 110 ? 18.289 0.924 -6.875 1.00 97.62 110 PHE A C 1
ATOM 882 O O . PHE A 1 110 ? 17.958 -0.191 -6.473 1.00 97.62 110 PHE A O 1
ATOM 889 N N . THR A 1 111 ? 17.376 1.876 -7.095 1.00 98.38 111 THR A N 1
ATOM 890 C CA . THR A 1 111 ? 15.939 1.656 -6.875 1.00 98.38 111 THR A CA 1
ATOM 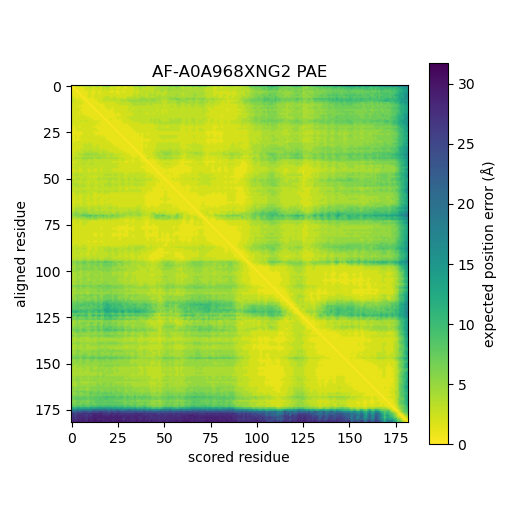891 C C . THR A 1 111 ? 15.350 0.735 -7.937 1.00 98.38 111 THR A C 1
ATOM 893 O O . THR A 1 111 ? 15.348 1.075 -9.123 1.00 98.38 111 THR A O 1
ATOM 896 N N . MET A 1 112 ? 14.800 -0.397 -7.492 1.00 98.50 112 MET A N 1
ATOM 897 C CA . MET A 1 112 ? 14.050 -1.359 -8.303 1.00 98.50 112 MET A CA 1
ATOM 898 C C . MET A 1 112 ? 12.543 -1.103 -8.236 1.00 98.50 112 MET A C 1
ATOM 900 O O . MET A 1 112 ? 12.031 -0.569 -7.253 1.00 98.50 112 MET A O 1
ATOM 904 N N . ILE A 1 113 ? 11.819 -1.532 -9.269 1.00 98.06 113 ILE A N 1
ATOM 905 C CA . ILE A 1 113 ? 10.362 -1.392 -9.342 1.00 98.06 113 ILE A CA 1
ATOM 906 C C . ILE A 1 113 ? 9.677 -2.670 -8.847 1.00 98.06 113 ILE A C 1
ATOM 908 O O . ILE A 1 113 ? 9.881 -3.746 -9.404 1.00 98.06 113 ILE A O 1
ATOM 912 N N . ALA A 1 114 ? 8.808 -2.542 -7.844 1.00 96.00 114 ALA A N 1
ATOM 913 C CA . ALA A 1 114 ? 7.979 -3.631 -7.333 1.00 96.00 114 ALA A CA 1
ATOM 914 C C . ALA A 1 114 ? 6.546 -3.146 -7.085 1.00 96.00 114 ALA A C 1
ATOM 916 O O . ALA A 1 114 ? 6.339 -2.016 -6.650 1.00 96.00 114 ALA A O 1
ATOM 917 N N . SER A 1 115 ? 5.550 -3.994 -7.360 1.00 94.12 115 SER A N 1
ATOM 918 C CA . SER A 1 115 ? 4.140 -3.632 -7.162 1.00 94.12 115 SER A CA 1
ATOM 919 C C . SER A 1 115 ? 3.714 -3.655 -5.699 1.00 94.12 115 SER A C 1
ATOM 921 O O . SER A 1 115 ? 2.746 -2.983 -5.357 1.00 94.12 115 SER A O 1
ATOM 923 N N . ASP A 1 116 ? 4.388 -4.444 -4.852 1.00 93.19 116 ASP A N 1
ATOM 924 C CA . ASP A 1 116 ? 3.990 -4.693 -3.458 1.00 93.19 116 ASP A CA 1
ATOM 925 C C . ASP A 1 116 ? 2.493 -5.078 -3.344 1.00 93.19 116 ASP A C 1
ATOM 927 O O . ASP A 1 116 ? 1.744 -4.649 -2.466 1.00 93.19 116 ASP A O 1
ATOM 931 N N . SER A 1 117 ? 1.980 -5.845 -4.307 1.00 91.00 117 SER A N 1
ATOM 932 C CA . SER A 1 117 ? 0.599 -6.328 -4.281 1.00 91.00 117 SER A CA 1
ATOM 933 C C . SER A 1 117 ? 0.566 -7.822 -4.011 1.00 91.00 117 SER A C 1
ATOM 935 O O . SER A 1 117 ? 1.322 -8.578 -4.610 1.00 91.00 117 SER A O 1
ATOM 937 N N . GLY A 1 118 ? -0.387 -8.261 -3.185 1.00 86.81 118 GLY A N 1
ATOM 938 C CA . GLY A 1 118 ? -0.810 -9.660 -3.193 1.00 86.81 118 GLY A CA 1
ATOM 939 C C . GLY A 1 118 ? -1.510 -10.032 -4.505 1.00 86.81 118 GLY 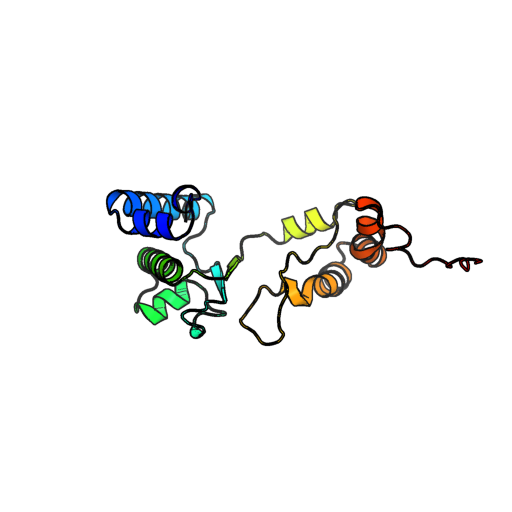A C 1
ATOM 940 O O . GLY A 1 118 ? -1.830 -9.157 -5.318 1.00 86.81 118 GLY A O 1
ATOM 941 N N . VAL A 1 119 ? -1.769 -11.328 -4.687 1.00 87.12 119 VAL A N 1
ATOM 942 C CA . VAL A 1 119 ? -2.519 -11.868 -5.833 1.00 87.12 119 VAL A CA 1
ATOM 943 C C . VAL A 1 119 ? -3.929 -11.274 -5.855 1.00 87.12 119 VAL A C 1
ATOM 945 O O . VAL A 1 119 ? -4.579 -11.177 -4.812 1.00 87.12 119 VAL A O 1
ATOM 948 N N . ARG A 1 120 ? -4.386 -10.840 -7.035 1.00 86.06 120 ARG A N 1
ATOM 949 C CA . ARG A 1 120 ? -5.692 -10.196 -7.227 1.00 86.06 120 ARG A CA 1
ATOM 950 C C . ARG A 1 120 ? -6.512 -10.939 -8.272 1.00 86.06 120 ARG A C 1
ATOM 952 O O . ARG A 1 120 ? -6.007 -11.217 -9.356 1.00 86.06 120 ARG A O 1
ATOM 959 N N . SER A 1 121 ? -7.784 -11.162 -7.968 1.00 86.50 121 SER A N 1
ATOM 960 C CA . SER A 1 121 ? -8.798 -11.562 -8.944 1.00 86.50 121 SER A CA 1
ATOM 961 C C . SER A 1 121 ? -9.372 -10.312 -9.607 1.00 86.50 121 SER A C 1
ATOM 963 O O . SER A 1 121 ? -9.653 -9.318 -8.935 1.00 86.50 121 SER A O 1
ATOM 965 N N . ALA A 1 122 ? -9.527 -10.325 -10.929 1.00 85.38 122 ALA A N 1
ATOM 966 C CA . ALA A 1 122 ? -10.142 -9.208 -11.639 1.00 85.38 122 ALA A CA 1
ATOM 967 C C . ALA A 1 122 ? -11.600 -9.009 -11.180 1.00 85.38 122 ALA A C 1
ATOM 969 O O . ALA A 1 122 ? -12.352 -9.9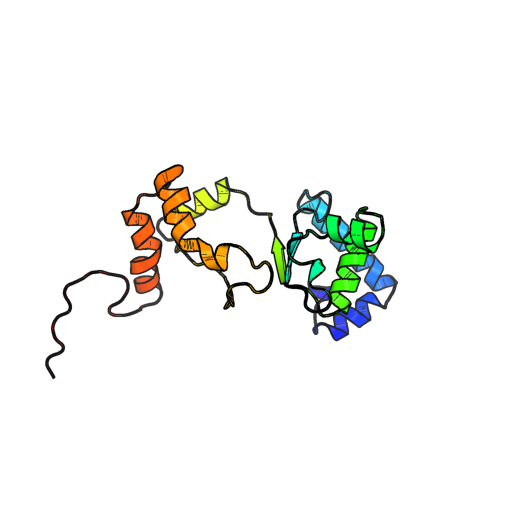72 -11.073 1.00 85.38 122 ALA A O 1
ATOM 970 N N . GLY A 1 123 ? -11.991 -7.759 -10.910 1.00 83.19 123 GLY A N 1
ATOM 971 C CA . GLY A 1 123 ? -13.356 -7.405 -10.496 1.00 83.19 123 GLY A CA 1
ATOM 972 C C . GLY A 1 123 ? -13.685 -7.634 -9.015 1.00 83.19 123 GLY A C 1
ATOM 973 O O . GLY A 1 123 ? -14.801 -7.337 -8.597 1.00 83.19 123 GLY A O 1
ATOM 974 N N . GLU A 1 124 ? -12.744 -8.120 -8.199 1.00 85.06 124 GLU A N 1
ATOM 975 C CA . GLU A 1 124 ? -12.983 -8.349 -6.770 1.00 85.06 124 GLU A CA 1
ATOM 976 C C . GLU A 1 124 ? -12.488 -7.196 -5.885 1.00 85.06 124 GLU A C 1
ATOM 978 O O . GLU A 1 124 ? -11.293 -6.900 -5.807 1.00 85.06 124 GLU A O 1
ATOM 983 N N . GLY A 1 125 ? -13.416 -6.593 -5.135 1.00 83.88 125 GLY A N 1
ATOM 984 C CA . GLY A 1 125 ? -13.119 -5.517 -4.187 1.00 83.88 125 GLY A CA 1
ATOM 985 C C . GLY A 1 125 ? -12.670 -4.220 -4.868 1.00 83.88 125 GLY A C 1
ATOM 986 O O . GLY A 1 125 ? -12.993 -3.960 -6.020 1.00 83.88 125 GLY A O 1
ATOM 987 N N . ASN A 1 126 ? -11.932 -3.391 -4.130 1.00 88.94 126 ASN A N 1
ATOM 988 C CA . ASN A 1 126 ? -11.298 -2.163 -4.619 1.00 88.94 126 ASN A CA 1
ATOM 989 C C . ASN A 1 126 ? -9.818 -2.123 -4.179 1.00 88.94 126 ASN A C 1
ATOM 991 O O . ASN A 1 126 ? -9.430 -1.267 -3.380 1.00 88.94 126 ASN A O 1
ATOM 995 N N . PRO A 1 127 ? -8.981 -3.090 -4.607 1.00 87.88 127 PRO A N 1
ATOM 996 C CA . PRO A 1 127 ? -7.603 -3.206 -4.138 1.00 87.88 127 PRO A CA 1
ATOM 997 C C . PRO A 1 127 ? -6.745 -2.007 -4.555 1.00 87.88 127 PRO A C 1
ATOM 999 O O . PRO A 1 127 ? -7.074 -1.264 -5.478 1.00 87.88 127 PRO A O 1
ATOM 1002 N N . HIS A 1 128 ? -5.592 -1.850 -3.897 1.00 90.69 128 HIS A N 1
ATOM 1003 C CA . HIS A 1 128 ? -4.648 -0.784 -4.230 1.00 90.69 128 HIS A CA 1
ATOM 1004 C C . HIS A 1 128 ? -4.292 -0.816 -5.733 1.00 90.69 128 HIS A C 1
ATOM 1006 O O . HIS A 1 128 ? -3.850 -1.865 -6.217 1.00 90.69 128 HIS A O 1
ATOM 1012 N N . PRO A 1 129 ? -4.377 0.313 -6.469 1.00 90.19 129 PRO A N 1
ATOM 1013 C CA . PRO A 1 129 ? -4.175 0.347 -7.926 1.00 90.19 129 PRO A CA 1
ATOM 1014 C C . PRO A 1 129 ? -2.782 -0.131 -8.373 1.00 90.19 129 PRO A C 1
ATOM 1016 O O . PRO A 1 129 ? -2.604 -0.594 -9.499 1.00 90.19 129 PRO A O 1
ATOM 1019 N N . ARG A 1 130 ? -1.799 -0.098 -7.463 1.00 91.75 130 ARG A N 1
ATOM 1020 C CA . ARG A 1 130 ? -0.465 -0.714 -7.632 1.00 91.75 130 ARG A CA 1
ATOM 1021 C C . ARG A 1 130 ? -0.512 -2.184 -8.070 1.00 91.75 130 ARG A C 1
ATOM 1023 O O . ARG A 1 130 ? 0.395 -2.619 -8.764 1.00 91.75 130 ARG A O 1
ATOM 1030 N N . GLY A 1 131 ? -1.564 -2.934 -7.730 1.00 90.94 131 GLY A N 1
ATOM 1031 C CA . GLY A 1 131 ? -1.701 -4.336 -8.139 1.00 90.94 131 GLY A CA 1
ATOM 1032 C C . GLY A 1 131 ? -1.888 -4.551 -9.641 1.00 90.94 131 GLY A C 1
ATOM 1033 O O . GLY A 1 131 ? -1.494 -5.595 -10.145 1.00 90.94 131 GLY A O 1
ATOM 1034 N N . TYR A 1 132 ? -2.421 -3.560 -10.357 1.00 90.94 132 TYR A N 1
ATOM 1035 C CA . TYR A 1 132 ? -2.664 -3.648 -11.802 1.00 90.94 132 TYR A CA 1
ATOM 1036 C C . TYR A 1 132 ? -1.780 -2.697 -12.609 1.00 90.94 132 TYR A C 1
ATOM 1038 O O . TYR A 1 132 ? -1.417 -2.987 -13.744 1.00 90.94 132 TYR A O 1
ATOM 1046 N N . GLY A 1 133 ? -1.439 -1.544 -12.029 1.00 93.06 133 GLY A N 1
ATOM 1047 C CA . GLY A 1 133 ? -0.888 -0.416 -12.770 1.00 93.06 133 GLY A CA 1
ATOM 1048 C C . GLY A 1 133 ? 0.581 -0.097 -12.509 1.00 93.06 133 GLY A C 1
ATOM 1049 O O . GLY A 1 133 ? 1.052 0.905 -13.031 1.00 93.06 133 GLY A O 1
ATOM 1050 N N . ASN A 1 134 ? 1.309 -0.867 -11.691 1.00 95.88 134 ASN A N 1
ATOM 1051 C CA . ASN A 1 134 ? 2.621 -0.438 -11.186 1.00 95.88 134 ASN A CA 1
ATOM 1052 C C . ASN A 1 134 ? 3.628 -0.085 -12.295 1.00 95.88 134 ASN A C 1
ATOM 1054 O O . ASN A 1 134 ? 4.082 1.054 -12.387 1.00 95.88 134 ASN A O 1
ATOM 1058 N N . ASN A 1 135 ? 3.935 -1.040 -13.176 1.00 97.00 135 ASN A N 1
ATOM 1059 C CA . ASN A 1 135 ? 4.962 -0.840 -14.204 1.00 97.00 135 ASN A CA 1
ATOM 1060 C C . ASN A 1 135 ? 4.491 0.151 -15.277 1.00 97.00 135 ASN A C 1
ATOM 1062 O O . ASN A 1 135 ? 5.248 1.026 -15.691 1.00 97.00 135 ASN A O 1
ATOM 1066 N N . VAL A 1 136 ? 3.215 0.081 -15.672 1.00 97.00 136 VAL A N 1
ATOM 1067 C CA . VAL A 1 136 ? 2.640 1.013 -16.655 1.00 97.00 136 VAL A CA 1
ATOM 1068 C C . VAL A 1 136 ? 2.579 2.447 -16.127 1.00 97.00 136 VAL A C 1
ATOM 1070 O O . VAL A 1 136 ? 2.813 3.377 -16.894 1.00 97.00 136 VAL A O 1
ATOM 1073 N N . ARG A 1 137 ? 2.356 2.652 -14.820 1.00 97.62 137 ARG A N 1
ATOM 1074 C CA . ARG A 1 137 ? 2.450 3.976 -14.193 1.00 97.62 137 ARG A CA 1
ATOM 1075 C C . ARG A 1 137 ? 3.875 4.505 -14.278 1.00 97.62 137 ARG A C 1
ATOM 1077 O O . ARG A 1 137 ? 4.037 5.675 -14.593 1.00 97.62 137 ARG A O 1
ATOM 1084 N N . VAL A 1 138 ? 4.897 3.678 -14.061 1.00 98.38 138 VAL A N 1
ATOM 1085 C CA . VAL A 1 138 ? 6.289 4.129 -14.212 1.00 98.38 138 VAL A CA 1
ATOM 1086 C C . VAL A 1 138 ? 6.583 4.577 -15.641 1.00 98.38 138 VAL A C 1
ATOM 1088 O O . VAL A 1 138 ? 7.069 5.689 -15.839 1.00 98.38 138 VAL A O 1
ATOM 1091 N N . LEU A 1 139 ? 6.208 3.781 -16.641 1.00 98.62 139 LEU A N 1
ATOM 1092 C CA . LEU A 1 139 ? 6.446 4.126 -18.046 1.00 98.62 139 LEU A CA 1
ATOM 1093 C C . LEU A 1 139 ? 5.613 5.337 -18.515 1.00 98.62 139 LEU A C 1
ATOM 1095 O O . LEU A 1 139 ? 6.102 6.191 -19.248 1.00 98.62 139 LEU A O 1
ATOM 1099 N N . GLY A 1 140 ? 4.354 5.444 -18.089 1.00 98.50 140 GLY A N 1
ATOM 1100 C CA . GLY A 1 140 ? 3.470 6.543 -18.483 1.00 98.50 140 GLY A CA 1
ATOM 1101 C C . GLY A 1 140 ? 3.740 7.832 -17.708 1.00 98.50 140 GLY A C 1
ATOM 1102 O O . GLY A 1 140 ? 4.051 8.868 -18.292 1.00 98.50 140 GLY A O 1
ATOM 1103 N N . ARG A 1 141 ? 3.642 7.769 -16.379 1.00 98.25 141 ARG A N 1
ATOM 1104 C CA . ARG A 1 141 ? 3.738 8.941 -15.507 1.00 98.25 141 ARG A CA 1
ATOM 1105 C C . ARG A 1 141 ? 5.181 9.401 -15.330 1.00 98.25 141 ARG A C 1
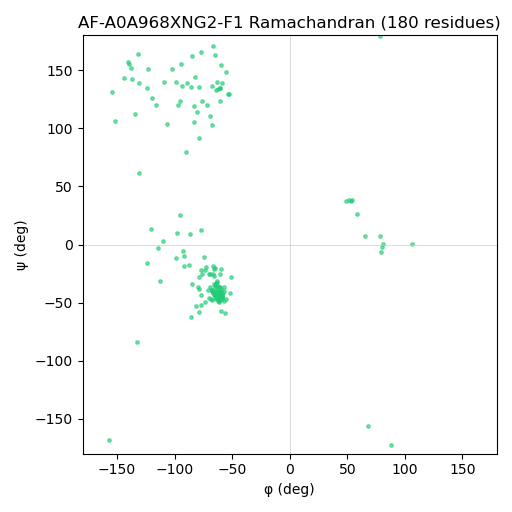ATOM 1107 O O . ARG A 1 141 ? 5.466 10.575 -15.531 1.00 98.25 141 ARG A O 1
ATOM 1114 N N . TYR A 1 142 ? 6.090 8.504 -14.947 1.00 98.50 142 TYR A N 1
ATOM 1115 C CA . TYR A 1 142 ? 7.440 8.904 -14.527 1.00 98.50 142 TYR A CA 1
ATOM 1116 C C . TYR A 1 142 ? 8.418 9.079 -15.694 1.00 98.50 142 TYR A C 1
ATOM 1118 O O . TYR A 1 142 ? 9.238 9.994 -15.654 1.00 98.50 142 TYR A O 1
ATOM 1126 N N . VAL A 1 143 ? 8.293 8.275 -16.755 1.00 98.69 143 VAL A N 1
ATOM 1127 C CA . VAL A 1 143 ? 9.113 8.426 -17.969 1.00 98.69 143 VAL A CA 1
ATOM 1128 C C . VAL A 1 143 ? 8.494 9.439 -18.933 1.00 98.69 143 VAL A C 1
ATOM 1130 O O . VAL A 1 143 ? 9.099 10.466 -19.217 1.00 98.69 143 VAL A O 1
ATOM 1133 N N . ARG A 1 144 ? 7.287 9.176 -19.455 1.00 98.62 144 ARG A N 1
ATOM 1134 C CA . ARG A 1 144 ? 6.718 9.987 -20.547 1.00 98.62 144 ARG A CA 1
ATOM 1135 C C . ARG A 1 144 ? 6.245 11.370 -20.092 1.00 98.62 144 ARG A C 1
ATOM 1137 O O . ARG A 1 144 ? 6.563 12.357 -20.750 1.00 98.62 144 ARG A O 1
ATOM 1144 N N . GLU A 1 145 ? 5.461 11.446 -19.018 1.00 98.62 145 GLU A N 1
ATOM 1145 C CA . GLU A 1 145 ? 4.847 12.710 -18.579 1.00 98.62 145 GLU A CA 1
ATOM 1146 C C . GLU A 1 145 ? 5.810 13.583 -17.770 1.00 98.62 145 GLU A C 1
ATOM 1148 O O . GLU A 1 145 ? 5.989 14.754 -18.089 1.00 98.62 145 GLU A O 1
ATOM 1153 N N . LEU A 1 146 ? 6.426 13.021 -16.725 1.00 98.12 146 LEU A N 1
ATOM 1154 C CA . LEU A 1 146 ? 7.271 13.773 -15.794 1.00 98.12 146 LEU A CA 1
ATOM 1155 C C . LEU A 1 146 ? 8.756 13.784 -16.173 1.00 98.12 146 LEU A C 1
ATOM 1157 O O . LEU A 1 146 ? 9.485 14.639 -15.679 1.00 98.12 146 LEU A O 1
ATOM 1161 N N . LYS A 1 147 ? 9.203 12.858 -17.033 1.00 98.25 147 LYS A N 1
ATOM 1162 C CA . LYS A 1 147 ? 10.585 12.772 -17.539 1.00 98.25 147 LYS A CA 1
ATOM 1163 C C . LYS A 1 147 ? 11.656 12.780 -16.441 1.00 98.25 147 LYS A C 1
ATOM 1165 O O . LYS A 1 147 ? 12.711 13.385 -16.602 1.00 98.25 147 LYS A O 1
ATOM 1170 N N . ILE A 1 148 ? 11.391 12.116 -15.316 1.00 98.00 148 ILE A N 1
ATOM 1171 C CA . ILE A 1 148 ? 12.318 12.102 -14.170 1.00 98.00 148 ILE A CA 1
ATOM 1172 C C . ILE A 1 148 ? 13.374 10.996 -14.252 1.00 98.00 148 ILE A C 1
ATOM 1174 O O . ILE A 1 148 ? 14.381 11.077 -13.558 1.00 98.00 148 ILE A O 1
ATOM 1178 N N . ILE A 1 149 ? 13.137 9.985 -15.090 1.00 98.50 149 ILE A N 1
ATOM 1179 C CA . ILE A 1 149 ? 14.076 8.923 -15.473 1.00 98.50 149 ILE A CA 1
ATOM 1180 C C . ILE A 1 149 ? 13.895 8.634 -16.970 1.00 98.50 149 ILE A C 1
ATOM 1182 O O . ILE A 1 149 ? 12.824 8.906 -17.526 1.00 98.50 149 ILE A O 1
ATOM 1186 N N . THR A 1 150 ? 14.914 8.080 -17.630 1.00 98.62 150 THR A N 1
ATOM 1187 C CA . THR A 1 150 ? 14.803 7.696 -19.047 1.00 98.62 150 THR A CA 1
ATOM 1188 C C . THR A 1 150 ? 14.023 6.392 -19.212 1.00 98.62 150 THR A C 1
ATOM 1190 O O . THR A 1 150 ? 13.797 5.649 -18.252 1.00 98.62 150 THR A O 1
ATOM 1193 N N . PHE A 1 151 ? 13.604 6.096 -20.444 1.00 98.62 151 PHE A N 1
ATOM 1194 C CA . PHE A 1 151 ? 12.926 4.837 -20.744 1.00 98.62 151 PHE A CA 1
ATOM 1195 C C . PHE A 1 151 ? 13.850 3.637 -20.498 1.00 98.62 151 PHE A C 1
ATOM 1197 O O . PHE A 1 151 ? 13.443 2.668 -19.865 1.00 98.62 151 PHE A O 1
ATOM 1204 N N . GLU A 1 152 ? 15.109 3.726 -20.923 1.00 98.50 152 GLU A N 1
ATOM 1205 C CA . GLU A 1 152 ? 16.123 2.684 -20.750 1.00 98.50 152 GLU A CA 1
ATOM 1206 C C . GLU A 1 152 ? 16.392 2.405 -19.270 1.00 98.50 152 GLU A C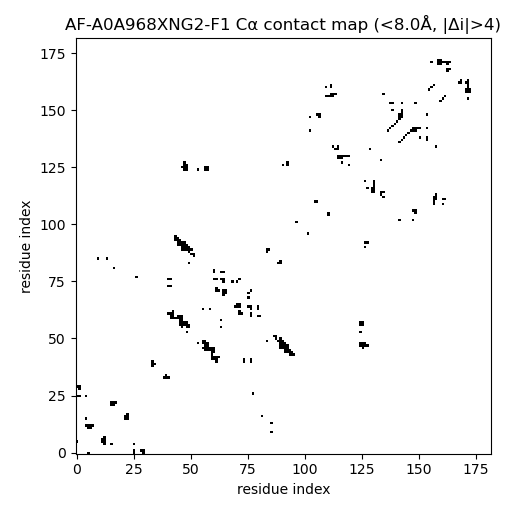 1
ATOM 1208 O O . GLU A 1 152 ? 16.439 1.244 -18.861 1.00 98.50 152 GLU A O 1
ATOM 1213 N N . ASP A 1 153 ? 16.511 3.454 -18.450 1.00 98.69 153 ASP A N 1
ATOM 1214 C CA . ASP A 1 153 ? 16.703 3.298 -17.010 1.00 98.69 153 ASP A CA 1
ATOM 1215 C C . ASP A 1 153 ? 15.461 2.694 -16.337 1.00 98.69 153 ASP A C 1
ATOM 1217 O O . ASP A 1 153 ? 15.584 1.774 -15.528 1.00 98.69 153 ASP A O 1
ATOM 1221 N N . ALA A 1 154 ? 14.252 3.106 -16.731 1.00 98.69 154 ALA A N 1
ATOM 1222 C CA . ALA A 1 154 ? 13.021 2.488 -16.241 1.00 98.69 154 ALA A CA 1
ATOM 1223 C C . ALA A 1 154 ? 12.942 0.988 -16.580 1.00 98.69 154 ALA A C 1
ATOM 1225 O O . ALA A 1 154 ? 12.621 0.182 -15.705 1.00 98.69 154 ALA A O 1
ATOM 1226 N N . ILE A 1 155 ? 13.284 0.592 -17.814 1.00 98.56 155 ILE A N 1
ATOM 1227 C CA . ILE A 1 155 ? 13.339 -0.822 -18.211 1.00 98.56 155 ILE A CA 1
ATOM 1228 C C . ILE A 1 155 ? 14.394 -1.566 -17.390 1.00 98.56 155 ILE A C 1
ATOM 1230 O O . ILE A 1 155 ? 14.091 -2.625 -16.838 1.00 98.56 155 ILE A O 1
ATOM 1234 N N . ARG A 1 156 ? 15.599 -1.006 -17.227 1.00 98.62 156 ARG A N 1
ATOM 1235 C CA . ARG A 1 156 ? 16.675 -1.581 -16.401 1.00 98.62 156 ARG A CA 1
ATOM 1236 C C . ARG A 1 156 ? 16.207 -1.844 -14.965 1.00 98.62 156 ARG A C 1
ATOM 1238 O O . ARG A 1 156 ? 16.385 -2.953 -14.460 1.00 98.62 156 ARG A O 1
ATOM 1245 N N . LYS A 1 157 ? 15.539 -0.870 -14.335 1.00 98.75 157 LYS A N 1
ATOM 1246 C CA . LYS A 1 157 ? 14.983 -0.952 -12.967 1.00 98.75 157 LYS A CA 1
ATOM 1247 C C . LYS A 1 157 ? 13.865 -1.992 -12.802 1.00 98.75 157 LYS A C 1
ATOM 1249 O O . LYS A 1 157 ? 13.591 -2.410 -11.678 1.00 98.75 157 LYS A O 1
ATOM 1254 N N . MET A 1 158 ? 13.228 -2.411 -13.898 1.00 98.56 158 MET A N 1
ATOM 1255 C CA . MET A 1 158 ? 12.194 -3.457 -13.932 1.00 98.56 158 MET A CA 1
ATOM 1256 C C . MET A 1 158 ? 12.722 -4.833 -14.369 1.00 98.56 158 MET A C 1
ATOM 1258 O O . MET A 1 158 ? 11.985 -5.812 -14.274 1.00 98.56 158 MET A O 1
ATOM 1262 N N . THR A 1 159 ? 13.952 -4.924 -14.889 1.00 98.56 159 THR A N 1
ATOM 1263 C CA . THR A 1 159 ? 14.455 -6.134 -15.564 1.00 98.56 159 THR A CA 1
ATOM 1264 C C . THR A 1 159 ? 15.848 -6.540 -15.089 1.00 98.56 159 THR A C 1
ATOM 1266 O O . THR A 1 159 ? 15.977 -7.403 -14.222 1.00 98.56 159 THR A O 1
ATOM 1269 N N . SER A 1 160 ? 16.902 -5.948 -15.647 1.00 98.31 160 SER A N 1
ATOM 1270 C CA . SER A 1 160 ? 18.281 -6.362 -15.401 1.00 98.31 160 SER A CA 1
ATOM 1271 C C . SER A 1 160 ? 18.743 -6.058 -13.984 1.00 98.31 160 SER A C 1
ATOM 1273 O O . SER A 1 160 ? 19.433 -6.891 -13.407 1.00 98.31 160 SER A O 1
ATOM 1275 N N . LEU A 1 161 ? 18.325 -4.932 -13.397 1.00 98.56 161 LEU A N 1
ATOM 1276 C CA . LEU A 1 161 ? 18.666 -4.590 -12.017 1.00 98.56 161 LEU A CA 1
ATOM 1277 C C . LEU A 1 161 ? 18.150 -5.653 -11.025 1.00 98.56 161 LEU A C 1
ATOM 1279 O O . LEU A 1 161 ? 18.987 -6.260 -10.362 1.00 98.56 161 LEU A O 1
ATOM 1283 N N . PRO A 1 162 ? 16.841 -5.986 -10.966 1.00 98.38 162 PRO A N 1
ATOM 1284 C CA . PRO A 1 162 ? 16.375 -7.062 -10.091 1.00 98.38 162 PRO A CA 1
ATOM 1285 C C . PRO A 1 162 ? 16.954 -8.431 -10.446 1.00 98.38 162 PRO A C 1
ATOM 1287 O O . PRO A 1 162 ? 17.286 -9.193 -9.540 1.00 98.38 162 PRO A O 1
ATOM 1290 N N . ALA A 1 163 ? 17.141 -8.753 -11.730 1.00 98.31 163 ALA A N 1
ATOM 1291 C CA . ALA A 1 163 ? 17.759 -10.024 -12.105 1.00 98.31 163 ALA A CA 1
ATOM 1292 C C . ALA A 1 163 ? 19.193 -10.158 -11.560 1.00 98.31 163 ALA A C 1
ATOM 1294 O O . ALA A 1 163 ? 19.553 -11.217 -11.054 1.00 98.31 163 ALA A O 1
ATOM 1295 N N . GLN A 1 164 ? 19.990 -9.088 -11.609 1.00 97.62 164 GLN A N 1
ATOM 1296 C CA . GLN A 1 164 ? 21.347 -9.065 -11.057 1.00 97.62 164 GLN A CA 1
ATOM 1297 C C . GLN A 1 164 ? 21.333 -9.097 -9.526 1.00 97.62 164 GLN A C 1
ATOM 1299 O O . GLN A 1 164 ? 22.040 -9.907 -8.933 1.00 97.62 164 GLN A O 1
ATOM 1304 N N . THR A 1 165 ? 20.492 -8.279 -8.884 1.00 98.19 165 THR A N 1
ATOM 1305 C CA . THR A 1 165 ? 20.391 -8.208 -7.418 1.00 98.19 165 THR A CA 1
ATOM 1306 C C . THR A 1 165 ? 19.973 -9.540 -6.793 1.00 98.19 165 THR A C 1
ATOM 1308 O O . THR A 1 165 ? 20.519 -9.927 -5.764 1.00 98.19 165 THR A O 1
ATOM 1311 N N . PHE A 1 166 ? 19.044 -10.265 -7.421 1.00 98.00 166 PHE A N 1
ATOM 1312 C CA . PHE A 1 166 ? 18.551 -11.557 -6.928 1.00 98.00 166 PHE A CA 1
ATOM 1313 C C . PHE A 1 166 ? 19.226 -12.771 -7.584 1.00 98.00 166 PHE A C 1
ATOM 1315 O O . PHE A 1 166 ? 18.778 -13.899 -7.388 1.00 98.00 166 PHE A O 1
ATOM 1322 N N . ASN A 1 167 ? 20.300 -12.561 -8.355 1.00 97.50 167 ASN A N 1
ATOM 1323 C CA . ASN A 1 167 ? 21.068 -13.620 -9.017 1.00 97.50 167 ASN A CA 1
ATOM 1324 C C . ASN A 1 167 ? 20.214 -14.554 -9.906 1.00 97.50 167 ASN A C 1
ATOM 1326 O O . ASN A 1 167 ? 20.426 -15.769 -9.972 1.00 97.50 167 ASN A O 1
ATOM 1330 N N . LEU A 1 168 ? 19.230 -13.985 -10.606 1.00 96.69 168 LEU A N 1
ATOM 1331 C CA . LEU A 1 168 ? 18.378 -14.700 -11.552 1.00 96.69 168 LEU A CA 1
ATOM 1332 C C . LEU A 1 168 ? 19.137 -14.896 -12.870 1.00 96.69 168 LEU A C 1
ATOM 1334 O O . LEU A 1 168 ? 19.122 -14.040 -13.758 1.00 96.69 168 LEU A O 1
ATOM 1338 N N . ARG A 1 169 ? 19.822 -16.037 -12.986 1.00 93.50 169 ARG A N 1
ATOM 1339 C CA . ARG A 1 169 ? 20.620 -16.386 -14.170 1.00 93.50 169 ARG A CA 1
ATOM 1340 C C . ARG A 1 169 ? 19.758 -16.407 -15.433 1.00 93.50 169 ARG A C 1
ATOM 1342 O O . ARG A 1 169 ? 18.625 -16.881 -15.422 1.00 93.50 169 ARG A O 1
ATOM 1349 N N . ASP A 1 170 ? 20.315 -15.879 -16.521 1.00 92.12 170 ASP A N 1
ATOM 1350 C CA . ASP A 1 170 ? 19.677 -15.835 -17.845 1.00 92.12 170 ASP A CA 1
ATOM 1351 C C . ASP A 1 170 ? 18.274 -15.202 -17.849 1.00 92.12 170 ASP A C 1
ATOM 1353 O O . ASP A 1 170 ? 17.361 -15.634 -18.559 1.00 92.12 170 ASP A O 1
ATOM 1357 N N . ARG A 1 171 ? 18.097 -14.154 -17.036 1.00 95.69 171 ARG A N 1
ATOM 1358 C CA . ARG A 1 171 ? 16.905 -13.297 -16.990 1.00 95.69 171 ARG A CA 1
ATOM 1359 C C . ARG A 1 171 ? 17.303 -11.819 -17.011 1.00 95.69 171 ARG A C 1
ATOM 1361 O O . ARG A 1 171 ? 18.454 -11.462 -16.777 1.00 95.69 171 ARG A O 1
ATOM 1368 N N . GLY A 1 172 ? 16.337 -10.953 -17.311 1.00 95.62 172 GLY A N 1
ATOM 1369 C CA . GLY A 1 172 ? 16.469 -9.496 -17.181 1.00 95.62 172 GLY A CA 1
ATOM 1370 C C . GLY A 1 172 ? 17.225 -8.772 -18.301 1.00 95.62 172 GLY A C 1
ATOM 1371 O O . GLY A 1 172 ? 17.223 -7.549 -18.315 1.00 95.62 172 GLY A O 1
ATOM 1372 N N . LEU A 1 173 ? 17.837 -9.481 -19.254 1.00 95.75 173 LEU A N 1
ATOM 1373 C CA . LEU A 1 173 ? 18.526 -8.890 -20.407 1.00 95.75 173 LEU A CA 1
ATOM 1374 C C . LEU A 1 173 ? 18.075 -9.559 -21.707 1.00 95.75 173 LEU A C 1
ATOM 1376 O O . LEU A 1 173 ? 17.968 -10.783 -21.771 1.00 95.75 173 LEU A O 1
ATOM 1380 N N . VAL A 1 174 ? 17.878 -8.761 -22.756 1.00 94.00 174 VAL A N 1
ATOM 1381 C CA . VAL A 1 174 ? 17.713 -9.265 -24.124 1.00 94.00 174 VAL A CA 1
ATOM 1382 C C . VAL A 1 174 ? 19.108 -9.509 -24.696 1.00 94.00 174 VAL A C 1
ATOM 1384 O O . VAL A 1 174 ? 19.833 -8.568 -25.006 1.00 94.00 174 VAL A O 1
ATOM 1387 N N . LYS A 1 175 ? 19.508 -10.777 -24.793 1.00 89.25 175 LYS A N 1
ATOM 1388 C CA . LYS A 1 175 ? 20.798 -11.215 -25.344 1.00 89.25 175 LYS A CA 1
ATOM 1389 C C . LYS A 1 175 ? 20.593 -12.461 -26.199 1.00 89.25 175 LYS A C 1
ATOM 1391 O O . LYS A 1 175 ? 19.638 -13.207 -25.987 1.00 89.25 175 LYS A O 1
ATOM 1396 N N . LYS A 1 176 ? 21.492 -12.703 -27.153 1.00 84.06 176 LYS A N 1
ATOM 1397 C CA . LYS A 1 176 ? 21.477 -13.936 -27.949 1.00 84.06 176 LYS A CA 1
ATOM 1398 C C . LYS A 1 176 ? 21.652 -15.129 -27.003 1.00 84.06 176 LYS A C 1
ATOM 1400 O O . LYS A 1 176 ? 22.618 -15.170 -26.243 1.00 84.06 176 LYS A O 1
ATOM 1405 N N . VAL A 1 177 ? 20.712 -16.069 -27.026 1.00 72.44 177 VAL A N 1
ATOM 1406 C CA . VAL A 1 177 ? 20.840 -17.325 -26.282 1.00 72.44 177 VAL A CA 1
ATOM 1407 C C . VAL A 1 177 ? 21.683 -18.252 -27.151 1.00 72.44 177 VAL A C 1
ATOM 1409 O O . VAL A 1 177 ? 21.322 -18.507 -28.300 1.00 72.44 177 VAL A O 1
ATOM 1412 N N . LEU A 1 178 ? 22.839 -18.696 -26.656 1.00 60.94 178 LEU A N 1
ATOM 1413 C CA . LEU A 1 178 ? 23.563 -19.778 -27.320 1.00 60.94 178 LEU A CA 1
ATOM 1414 C C . LEU A 1 178 ? 22.717 -21.053 -27.174 1.00 60.94 178 LEU A C 1
ATOM 1416 O O . LEU A 1 178 ? 22.183 -21.274 -26.083 1.00 60.94 178 LEU A O 1
ATOM 1420 N N . PRO A 1 179 ? 22.552 -21.866 -28.232 1.00 59.84 179 PRO A N 1
ATOM 1421 C CA . PRO A 1 179 ? 21.871 -23.148 -28.111 1.00 59.84 179 PRO A CA 1
ATOM 1422 C C . PRO A 1 179 ? 22.518 -23.943 -26.977 1.00 59.84 179 PRO A C 1
ATOM 1424 O O . PRO A 1 179 ? 23.744 -24.056 -26.941 1.00 59.84 179 PRO A O 1
ATOM 1427 N N . GLN A 1 180 ? 21.719 -24.474 -26.048 1.00 58.59 180 GLN A N 1
ATOM 1428 C CA . GLN A 1 180 ? 22.228 -25.524 -25.174 1.00 58.59 180 GLN A CA 1
ATOM 1429 C C . GLN A 1 180 ? 22.454 -26.743 -26.060 1.00 58.59 180 GLN A C 1
ATOM 1431 O O . GLN A 1 180 ? 21.506 -27.362 -26.539 1.00 58.59 180 GLN A O 1
ATOM 1436 N N . ILE A 1 181 ? 23.723 -26.976 -26.380 1.00 56.12 181 ILE A N 1
ATOM 1437 C CA . ILE A 1 181 ? 24.177 -28.173 -27.070 1.00 56.12 181 ILE A CA 1
ATOM 1438 C C . ILE A 1 181 ? 23.991 -29.298 -26.048 1.00 56.12 181 ILE A C 1
ATOM 1440 O O . ILE A 1 181 ? 24.631 -29.265 -24.995 1.00 56.12 181 ILE A O 1
ATOM 1444 N N . TRP A 1 182 ? 23.034 -30.187 -26.313 1.00 56.56 182 TRP A N 1
ATOM 1445 C CA . TRP A 1 182 ? 22.866 -31.445 -25.585 1.00 56.56 182 TRP A CA 1
ATOM 1446 C C . TRP A 1 182 ? 23.922 -32.446 -26.040 1.00 56.56 182 TRP A C 1
ATOM 1448 O O . TRP A 1 182 ? 24.230 -32.442 -27.256 1.00 56.56 182 TRP A O 1
#

Solvent-accessible surface area (backbone atoms only — not comparable to full-atom values): 10528 Å² total; per-residue (Å²): 127,58,68,77,56,48,49,87,41,68,69,50,24,48,53,42,59,70,36,67,70,54,32,50,54,48,51,53,49,49,55,48,53,31,54,78,70,72,40,93,61,49,68,46,38,28,28,14,37,30,85,81,49,61,86,46,35,69,33,23,42,32,59,48,13,30,71,78,66,75,38,53,51,61,68,44,28,52,52,44,51,50,52,43,48,73,58,73,35,65,45,73,38,73,74,76,82,58,67,69,60,54,51,56,52,61,57,41,92,83,46,64,67,76,50,90,51,76,95,78,63,89,91,61,72,40,60,62,63,41,62,81,38,41,69,60,42,43,55,47,48,39,27,69,71,64,58,66,47,53,66,68,56,53,49,34,24,64,25,36,50,50,20,61,77,70,66,42,77,98,48,45,69,98,68,90,76,75,78,84,81,128

Mean predicted aligned error: 4.85 Å

Sequence (182 aa):
MPSWALAGGREEGKKRLADAETKKKIIEEIKKTLKDNKFKDFEYAFVASHAANKDFNGKNIKQIAKIVRGKDKLDAQIEQIFEMYQAGGAQMVYHKMDEPDVQNILREPFTMIASDSGVRSAGEGNPHPRGYGNNVRVLGRYVRELKIITFEDAIRKMTSLPAQTFNLRDRGLVKKVLPQIW